Protein AF-0000000072984901 (afdb_homodimer)

Foldseek 3Di:
DVVVVVVVVVVVVVVVVVVVVVVVVVVVVVVVVVVVPPDWDKAWDADPDFKFWFQAKDWFFAAPDPPGDTQDIDGGGAIWTFDTWIATPNWIKTWIAHDDPVRGSRIGIDTPVGTDDPPPPD/DVVVVVVVVVVVVVVVVVVVVVVVVVVVVVVVVVVVPPDWDKAWDADPDFKFWFQAKDWFFAAPDPPGDTQDIDGGGAIWTFDTWIATPNWIKTWIAHDDPVRRSRIGIDTPVGTDDPPPPD

Structure (mmCIF, N/CA/C/O backbone):
data_AF-0000000072984901-model_v1
#
loop_
_entity.id
_entity.type
_entity.pdbx_description
1 polymer 'Conserved protein'
#
loop_
_atom_site.group_PDB
_atom_site.id
_atom_site.type_symbol
_atom_site.label_atom_id
_atom_site.label_alt_id
_atom_site.label_comp_id
_atom_site.label_asym_id
_atom_site.label_entity_id
_atom_site.label_seq_id
_atom_site.pdbx_PDB_ins_code
_atom_site.Cartn_x
_atom_site.Cartn_y
_atom_site.Cartn_z
_atom_site.occupancy
_atom_site.B_iso_or_equiv
_atom_site.auth_seq_id
_atom_site.auth_comp_id
_atom_site.auth_asym_id
_atom_site.auth_atom_id
_atom_site.pdbx_PDB_model_num
ATOM 1 N N . MET A 1 1 ? 3.777 57.938 24.172 1 67.62 1 MET A N 1
ATOM 2 C CA . MET A 1 1 ? 4.359 57.656 22.859 1 67.62 1 MET A CA 1
ATOM 3 C C . MET A 1 1 ? 5.164 56.375 22.891 1 67.62 1 MET A C 1
ATOM 5 O O . MET A 1 1 ? 4.969 55.5 22.047 1 67.62 1 MET A O 1
ATOM 9 N N . TYR A 1 2 ? 5.793 56.188 23.922 1 81.25 2 TYR A N 1
ATOM 10 C CA . TYR A 1 2 ? 6.668 55.031 24.062 1 81.25 2 TYR A CA 1
ATOM 11 C C . TYR A 1 2 ? 5.859 53.75 24.219 1 81.25 2 TYR A C 1
ATOM 13 O O . TYR A 1 2 ? 6.18 52.719 23.609 1 81.25 2 TYR A O 1
ATOM 21 N N . MET A 1 3 ? 4.781 53.906 24.969 1 80.12 3 MET A N 1
ATOM 22 C CA . MET A 1 3 ? 3.953 52.75 25.266 1 80.12 3 MET A CA 1
ATOM 23 C C . MET A 1 3 ? 3.25 52.25 24 1 80.12 3 MET A C 1
ATOM 25 O O . MET A 1 3 ? 3.152 51.062 23.781 1 80.12 3 MET A O 1
ATOM 29 N N . PHE A 1 4 ? 2.82 53.188 23.172 1 79.69 4 PHE A N 1
ATOM 30 C CA . PHE A 1 4 ? 2.141 52.844 21.938 1 79.69 4 PHE A CA 1
ATOM 31 C C . PHE A 1 4 ? 3.078 52.125 20.969 1 79.69 4 PHE A C 1
ATOM 33 O O . PHE A 1 4 ? 2.678 51.156 20.312 1 79.69 4 PHE A O 1
ATOM 40 N N . TYR A 1 5 ? 4.285 52.562 21.047 1 82.69 5 TYR A N 1
ATOM 41 C CA . TYR A 1 5 ? 5.289 51.938 20.172 1 82.69 5 TYR A CA 1
ATOM 42 C C . TYR A 1 5 ? 5.586 50.5 20.609 1 82.69 5 TYR A C 1
ATOM 44 O O . TYR A 1 5 ? 5.699 49.625 19.766 1 82.69 5 TYR A O 1
ATOM 52 N N . TYR A 1 6 ? 5.68 50.344 21.859 1 84.31 6 TYR A N 1
ATOM 53 C CA . TYR A 1 6 ? 5.945 49 22.406 1 84.31 6 TYR A CA 1
ATOM 54 C C . TYR A 1 6 ? 4.836 48.031 22.047 1 84.31 6 TYR A C 1
ATOM 56 O O . TYR A 1 6 ? 5.105 46.938 21.562 1 84.31 6 TYR A O 1
ATOM 64 N N . PHE A 1 7 ? 3.578 48.438 22.172 1 82.56 7 PHE A N 1
ATOM 65 C CA . PHE A 1 7 ? 2.447 47.562 21.891 1 82.56 7 PHE A CA 1
ATOM 66 C C . PHE A 1 7 ? 2.328 47.281 20.406 1 82.56 7 PHE A C 1
ATOM 68 O O . PHE A 1 7 ? 2.027 46.156 20.016 1 82.56 7 PHE A O 1
ATOM 75 N N . ASN A 1 8 ? 2.594 48.281 19.641 1 80.75 8 ASN A N 1
ATOM 76 C CA . ASN A 1 8 ? 2.535 48.062 18.203 1 80.75 8 ASN A CA 1
ATOM 77 C C . ASN A 1 8 ? 3.594 47.094 17.719 1 80.75 8 ASN A C 1
ATOM 79 O O . ASN A 1 8 ? 3.328 46.25 16.844 1 80.75 8 ASN A O 1
ATOM 83 N N . ASN A 1 9 ? 4.73 47.156 18.406 1 81.19 9 ASN A N 1
ATOM 84 C CA . ASN A 1 9 ? 5.809 46.219 18.078 1 81.19 9 ASN A CA 1
ATOM 85 C C . ASN A 1 9 ? 5.457 44.781 18.469 1 81.19 9 ASN A C 1
ATOM 87 O O . ASN A 1 9 ? 5.68 43.844 17.688 1 81.19 9 ASN A O 1
ATOM 91 N N . LYS A 1 10 ? 4.922 44.719 19.641 1 82.38 10 LYS A N 1
ATOM 92 C CA . LYS A 1 10 ? 4.531 43.406 20.141 1 82.38 10 LYS A CA 1
ATOM 93 C C . LYS A 1 10 ? 3.436 42.781 19.281 1 82.38 10 LYS A C 1
ATOM 95 O O . LYS A 1 10 ? 3.488 41.594 18.953 1 82.38 10 LYS A O 1
ATOM 100 N N . ILE A 1 11 ? 2.531 43.594 18.859 1 83.25 11 ILE A N 1
ATOM 101 C CA . ILE A 1 11 ? 1.43 43.156 18 1 83.25 11 ILE A CA 1
ATOM 102 C C . ILE A 1 11 ? 1.97 42.75 16.641 1 83.25 11 ILE A C 1
ATOM 104 O O . ILE A 1 11 ? 1.55 41.719 16.078 1 83.25 11 ILE A O 1
ATOM 108 N N . ALA A 1 12 ? 2.996 43.469 16.219 1 82.69 12 ALA A N 1
ATOM 109 C CA . ALA A 1 12 ? 3.594 43.188 14.914 1 82.69 12 ALA A CA 1
ATOM 110 C C . ALA A 1 12 ? 4.344 41.875 14.922 1 82.69 12 ALA A C 1
ATOM 112 O O . ALA A 1 12 ? 4.254 41.094 13.969 1 82.69 12 ALA A O 1
ATOM 113 N N . VAL A 1 13 ? 5.023 41.594 16.031 1 83.75 13 VAL A N 1
ATOM 114 C CA . VAL A 1 13 ? 5.77 40.344 16.172 1 83.75 13 VAL A CA 1
ATOM 115 C C . VAL A 1 13 ? 4.809 39.156 16.188 1 83.75 13 VAL A C 1
ATOM 117 O O . VAL A 1 13 ? 5.059 38.156 15.516 1 83.75 13 VAL A O 1
ATOM 120 N N . GLN A 1 14 ? 3.678 39.25 16.859 1 82 14 GLN A N 1
ATOM 121 C CA . GLN A 1 14 ? 2.668 38.188 16.938 1 82 14 GLN A CA 1
ATOM 122 C C . GLN A 1 14 ? 2.016 37.969 15.578 1 82 14 GLN A C 1
ATOM 124 O O . GLN A 1 14 ? 1.759 36.812 15.195 1 82 14 GLN A O 1
ATOM 129 N N . LYS A 1 15 ? 1.813 39.031 14.891 1 80.94 15 LYS A N 1
ATOM 130 C CA . LYS A 1 15 ? 1.229 38.938 13.562 1 80.94 15 LYS A CA 1
ATOM 131 C C . LYS A 1 15 ? 2.166 38.219 12.602 1 80.94 15 LYS A C 1
ATOM 133 O O . LYS A 1 15 ? 1.721 37.406 11.781 1 80.94 15 LYS A O 1
ATOM 138 N N . ARG A 1 16 ? 3.445 38.438 12.766 1 81.06 16 ARG A N 1
ATOM 139 C CA . ARG A 1 16 ? 4.434 37.719 11.953 1 81.06 16 ARG A CA 1
ATOM 140 C C . ARG A 1 16 ? 4.434 36.219 12.25 1 81.06 16 ARG A C 1
ATOM 142 O O . ARG A 1 16 ? 4.508 35.406 11.336 1 81.06 16 ARG A O 1
ATOM 149 N N . GLN A 1 17 ? 4.383 35.906 13.562 1 80.38 17 GLN A N 1
ATOM 150 C CA . GLN A 1 17 ? 4.34 34.5 13.984 1 80.38 17 GLN A CA 1
ATOM 151 C C . GLN A 1 17 ? 3.105 33.812 13.43 1 80.38 17 GLN A C 1
ATOM 153 O O . GLN A 1 17 ? 3.191 32.656 12.953 1 80.38 17 GLN A O 1
ATOM 158 N N . ILE A 1 18 ? 1.968 34.438 13.461 1 81 18 ILE A N 1
ATOM 159 C CA . ILE A 1 18 ? 0.715 33.906 12.922 1 81 18 ILE A CA 1
ATOM 160 C C . ILE A 1 18 ? 0.855 33.688 11.422 1 81 18 ILE A C 1
ATOM 162 O O . ILE A 1 18 ? 0.418 32.656 10.906 1 81 18 ILE A O 1
ATOM 166 N N . PHE A 1 19 ? 1.416 34.656 10.812 1 82.75 19 PHE A N 1
ATOM 167 C CA . PHE A 1 19 ? 1.603 34.594 9.367 1 82.75 19 PHE A CA 1
ATOM 168 C C . PHE A 1 19 ? 2.463 33.375 8.984 1 82.75 19 PHE A C 1
ATOM 170 O O . PHE A 1 19 ? 2.121 32.625 8.07 1 82.75 19 PHE A O 1
ATOM 177 N N . VAL A 1 20 ? 3.592 33.188 9.75 1 86.25 20 VAL A N 1
ATOM 178 C CA . VAL A 1 20 ? 4.508 32.094 9.5 1 86.25 20 VAL A CA 1
ATOM 179 C C . VAL A 1 20 ? 3.795 30.766 9.75 1 86.25 20 VAL A C 1
ATOM 181 O O . VAL A 1 20 ? 3.889 29.844 8.938 1 86.25 20 VAL A O 1
ATOM 184 N N . LEU A 1 21 ? 3.033 30.672 10.734 1 82.25 21 LEU A N 1
ATOM 185 C CA . LEU A 1 21 ? 2.301 29.469 11.094 1 82.25 21 LEU A CA 1
ATOM 186 C C . LEU A 1 21 ? 1.204 29.172 10.078 1 82.25 21 LEU A C 1
ATOM 188 O O . LEU A 1 21 ? 0.994 28.016 9.703 1 82.25 21 LEU A O 1
ATOM 192 N N . LYS A 1 22 ? 0.536 30.156 9.672 1 81 22 LYS A N 1
ATOM 193 C CA . LYS A 1 22 ? -0.507 30.031 8.656 1 81 22 LYS A CA 1
ATOM 194 C C . LYS A 1 22 ? 0.074 29.547 7.328 1 81 22 LYS A C 1
ATOM 196 O O . LYS A 1 22 ? -0.497 28.672 6.672 1 81 22 LYS A O 1
ATOM 201 N N . LYS A 1 23 ? 1.136 30.156 7.016 1 81.56 23 LYS A N 1
ATOM 202 C CA . LYS A 1 23 ? 1.828 29.75 5.797 1 81.56 23 LYS A CA 1
ATOM 203 C C . LYS A 1 23 ? 2.244 28.281 5.871 1 81.56 23 LYS A C 1
ATOM 205 O O . LYS A 1 23 ? 1.996 27.5 4.938 1 81.56 23 LYS A O 1
ATOM 210 N N . GLN A 1 24 ? 2.861 27.875 6.883 1 75.62 24 GLN A N 1
ATOM 211 C CA . GLN A 1 24 ? 3.281 26.484 7.098 1 75.62 24 GLN A CA 1
ATOM 212 C C . GLN A 1 24 ? 2.09 25.547 7.039 1 75.62 24 GLN A C 1
ATOM 214 O O . GLN A 1 24 ? 2.168 24.484 6.418 1 75.62 24 GLN A O 1
ATOM 219 N N . TYR A 1 25 ? 1.052 25.938 7.594 1 73.75 25 TYR A N 1
ATOM 220 C CA . TYR A 1 25 ? -0.183 25.172 7.594 1 73.75 25 TYR A CA 1
ATOM 221 C C . TYR A 1 25 ? -0.742 25.031 6.184 1 73.75 25 TYR A C 1
ATOM 223 O O . TYR A 1 25 ? -1.117 23.938 5.758 1 73.75 25 TYR A O 1
ATOM 231 N N . ASN A 1 26 ? -0.806 26.141 5.582 1 72.56 26 ASN A N 1
ATOM 232 C CA . ASN A 1 26 ? -1.317 26.141 4.215 1 72.56 26 ASN A CA 1
ATOM 233 C C . ASN A 1 26 ? -0.43 25.312 3.287 1 72.56 26 ASN A C 1
ATOM 235 O O . ASN A 1 26 ? -0.929 24.625 2.396 1 72.56 26 ASN A O 1
ATOM 239 N N . ASP A 1 27 ? 0.846 25.375 3.539 1 75.06 27 ASP A N 1
ATOM 240 C CA . ASP A 1 27 ? 1.791 24.562 2.775 1 75.06 27 ASP A CA 1
ATOM 241 C C . ASP A 1 27 ? 1.538 23.078 2.99 1 75.06 27 ASP A C 1
ATOM 243 O O . ASP A 1 27 ? 1.496 22.297 2.031 1 75.06 27 ASP A O 1
ATOM 247 N N . PHE A 1 28 ? 1.337 22.703 4.121 1 68.31 28 PHE A N 1
ATOM 248 C CA . PHE A 1 28 ? 1.064 21.297 4.461 1 68.31 28 PHE A CA 1
ATOM 249 C C . PHE A 1 28 ? -0.283 20.859 3.902 1 68.31 28 PHE A C 1
ATOM 251 O O . PHE A 1 28 ? -0.412 19.75 3.381 1 68.31 28 PHE A O 1
ATOM 258 N N . LYS A 1 29 ? -1.167 21.672 4.055 1 67.88 29 LYS A N 1
ATOM 259 C CA . LYS A 1 29 ? -2.508 21.422 3.541 1 67.88 29 LYS A CA 1
ATOM 260 C C . LYS A 1 29 ? -2.49 21.266 2.021 1 67.88 29 LYS A C 1
ATOM 262 O O . LYS A 1 29 ? -3.102 20.344 1.481 1 67.88 29 LYS A O 1
ATOM 267 N N . ASN A 1 30 ? -1.817 22.078 1.426 1 68.56 30 ASN A N 1
ATOM 268 C CA . ASN A 1 30 ? -1.704 22.031 -0.028 1 68.56 30 ASN A CA 1
ATOM 269 C C . ASN A 1 30 ? -0.932 20.797 -0.485 1 68.56 30 ASN A C 1
ATOM 271 O O . ASN A 1 30 ? -1.278 20.188 -1.496 1 68.56 30 ASN A O 1
ATOM 275 N N . GLU A 1 31 ? 0.071 20.5 0.19 1 63.53 31 GLU A N 1
ATOM 276 C CA . GLU A 1 31 ? 0.832 19.281 -0.087 1 63.53 31 GLU A CA 1
ATOM 277 C C . GLU A 1 31 ? -0.048 18.047 0.035 1 63.53 31 GLU A C 1
ATOM 279 O O . GLU A 1 31 ? 0.025 17.141 -0.801 1 63.53 31 GLU A O 1
ATOM 284 N N . LYS A 1 32 ? -0.763 18 1.006 1 60.47 32 LYS A N 1
ATOM 285 C CA . LYS A 1 32 ? -1.7 16.891 1.197 1 60.47 32 LYS A CA 1
ATOM 286 C C . LYS A 1 32 ? -2.736 16.844 0.077 1 60.47 32 LYS A C 1
ATOM 288 O O . LYS A 1 32 ? -3.076 15.773 -0.42 1 60.47 32 LYS A O 1
ATOM 293 N N . MET A 1 33 ? -3.145 18 -0.248 1 59.88 33 MET A N 1
ATOM 294 C CA . MET A 1 33 ? -4.129 18.125 -1.318 1 59.88 33 MET A CA 1
ATOM 295 C C . MET A 1 33 ? -3.521 17.734 -2.664 1 59.88 33 MET A C 1
ATOM 297 O O . MET A 1 33 ? -4.18 17.094 -3.488 1 59.88 33 MET A O 1
ATOM 301 N N . SER A 1 34 ? -2.359 18.172 -2.859 1 58.59 34 SER A N 1
ATOM 302 C CA . SER A 1 34 ? -1.661 17.828 -4.094 1 58.59 34 SER A CA 1
ATOM 303 C C . SER A 1 34 ? -1.351 16.328 -4.16 1 58.59 34 SER A C 1
ATOM 305 O O . SER A 1 34 ? -1.496 15.711 -5.211 1 58.59 34 SER A O 1
ATOM 307 N N . PHE A 1 35 ? -0.923 15.914 -3.15 1 55.34 35 PHE A N 1
ATOM 308 C CA . PHE A 1 35 ? -0.708 14.477 -3.088 1 55.34 35 PHE A CA 1
ATOM 309 C C . PHE A 1 35 ? -2.014 13.719 -3.314 1 55.34 35 PHE A C 1
ATOM 311 O O . PHE A 1 35 ? -2.033 12.695 -3.994 1 55.34 35 PHE A O 1
ATOM 318 N N . ALA A 1 36 ? -3.027 14.359 -2.703 1 53.94 36 ALA A N 1
ATOM 319 C CA . ALA A 1 36 ? -4.352 13.75 -2.807 1 53.94 36 ALA A CA 1
ATOM 320 C C . ALA A 1 36 ? -4.84 13.742 -4.25 1 53.94 36 ALA A C 1
ATOM 322 O O . ALA A 1 36 ? -5.617 12.867 -4.645 1 53.94 36 ALA A O 1
ATOM 323 N N . LYS A 1 37 ? -4.293 14.781 -4.992 1 58.19 37 LYS A N 1
ATOM 324 C CA . LYS A 1 37 ? -4.891 14.891 -6.32 1 58.19 37 LYS A CA 1
ATOM 325 C C . LYS A 1 37 ? -4.117 14.055 -7.336 1 58.19 37 LYS A C 1
ATOM 327 O O . LYS A 1 37 ? -4.652 13.695 -8.391 1 58.19 37 LYS A O 1
ATOM 332 N N . GLU A 1 38 ? -2.934 13.773 -7.086 1 64.25 38 GLU A N 1
ATOM 333 C CA . GLU A 1 38 ? -2.262 13.016 -8.141 1 64.25 38 GLU A CA 1
ATOM 334 C C . GLU A 1 38 ? -2.764 11.57 -8.188 1 64.25 38 GLU A C 1
ATOM 336 O O . GLU A 1 38 ? -2.74 10.867 -7.18 1 64.25 38 GLU A O 1
ATOM 341 N N . LYS A 1 39 ? -3.525 11.328 -9.227 1 79.62 39 LYS A N 1
ATOM 342 C CA . LYS A 1 39 ? -4.016 9.992 -9.523 1 79.62 39 LYS A CA 1
ATOM 343 C C . LYS A 1 39 ? -2.867 8.984 -9.578 1 79.62 39 LYS A C 1
ATOM 345 O O . LYS A 1 39 ? -1.897 9.18 -10.312 1 79.62 39 LYS A O 1
ATOM 350 N N . ILE A 1 40 ? -2.754 8.133 -8.672 1 91.44 40 ILE A N 1
ATOM 351 C CA . ILE A 1 40 ? -1.749 7.078 -8.664 1 91.44 40 ILE A CA 1
ATOM 352 C C . ILE A 1 40 ? -2.068 6.055 -9.75 1 91.44 40 ILE A C 1
ATOM 354 O O . ILE A 1 40 ? -3.191 5.551 -9.828 1 91.44 40 ILE A O 1
ATOM 358 N N . GLU A 1 41 ? -1.143 5.969 -10.68 1 94.88 41 GLU A N 1
ATOM 359 C CA . GLU A 1 41 ? -1.273 4.949 -11.711 1 94.88 41 GLU A CA 1
ATOM 360 C C . GLU A 1 41 ? -0.229 3.85 -11.539 1 94.88 41 GLU A C 1
ATOM 362 O O . GLU A 1 41 ? 0.973 4.113 -11.609 1 94.88 41 GLU A O 1
ATOM 367 N N . ILE A 1 42 ? -0.684 2.701 -11.312 1 97.69 42 ILE A N 1
ATOM 368 C CA . ILE A 1 42 ? 0.175 1.527 -11.195 1 97.69 42 ILE A CA 1
ATOM 369 C C . ILE A 1 42 ? -0.017 0.629 -12.422 1 97.69 42 ILE A C 1
ATOM 371 O O . ILE A 1 42 ? -1.094 0.063 -12.617 1 97.69 42 ILE A O 1
ATOM 375 N N . LYS A 1 43 ? 0.985 0.514 -13.203 1 98 43 LYS A N 1
ATOM 376 C CA . LYS A 1 43 ? 0.953 -0.38 -14.359 1 98 43 LYS A CA 1
ATOM 377 C C . LYS A 1 43 ? 1.625 -1.713 -14.039 1 98 43 LYS A C 1
ATOM 379 O O . LYS A 1 43 ? 2.846 -1.778 -13.891 1 98 43 LYS A O 1
ATOM 384 N N . TYR A 1 44 ? 0.877 -2.717 -13.977 1 98.25 44 TYR A N 1
ATOM 385 C CA . TYR A 1 44 ? 1.419 -4.02 -13.602 1 98.25 44 TYR A CA 1
ATOM 386 C C . TYR A 1 44 ? 2.064 -4.703 -14.805 1 98.25 44 TYR A C 1
ATOM 388 O O . TYR A 1 44 ? 1.563 -4.609 -15.922 1 98.25 44 TYR A O 1
ATOM 396 N N . ILE A 1 45 ? 3.143 -5.387 -14.461 1 96.56 45 ILE A N 1
ATOM 397 C CA . ILE A 1 45 ? 3.934 -6.102 -15.453 1 96.56 45 ILE A CA 1
ATOM 398 C C . ILE A 1 45 ? 4.227 -7.516 -14.961 1 96.56 45 ILE A C 1
ATOM 400 O O . ILE A 1 45 ? 4.559 -7.715 -13.789 1 96.56 45 ILE A O 1
ATOM 404 N N . THR A 1 46 ? 4.051 -8.453 -15.773 1 95.56 46 THR A N 1
ATOM 405 C CA . THR A 1 46 ? 4.391 -9.812 -15.375 1 95.56 46 THR A CA 1
ATOM 406 C C . THR A 1 46 ? 5.898 -9.961 -15.18 1 95.56 46 THR A C 1
ATOM 408 O O . THR A 1 46 ? 6.676 -9.656 -16.078 1 95.56 46 THR A O 1
ATOM 411 N N . PRO A 1 47 ? 6.23 -10.438 -14.055 1 94.81 47 PRO A N 1
ATOM 412 C CA . PRO A 1 47 ? 7.676 -10.547 -13.836 1 94.81 47 PRO A CA 1
ATOM 413 C C . PRO A 1 47 ? 8.32 -11.617 -14.711 1 94.81 47 PRO A C 1
ATOM 415 O O . PRO A 1 47 ? 7.707 -12.656 -14.992 1 94.81 47 PR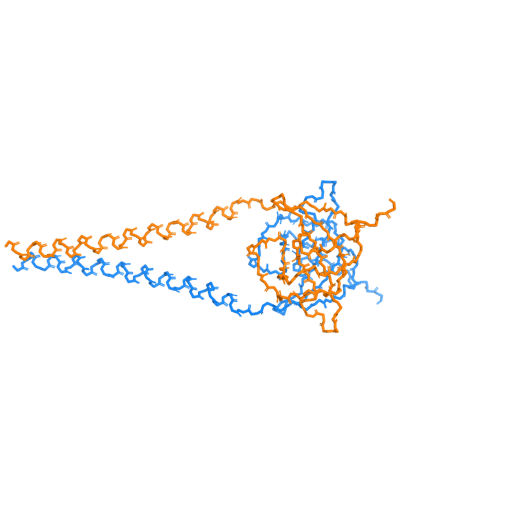O A O 1
ATOM 418 N N . SER A 1 48 ? 9.625 -11.391 -15.031 1 91.44 48 SER A N 1
ATOM 419 C CA . SER A 1 48 ? 10.375 -12.32 -15.867 1 91.44 48 SER A CA 1
ATOM 420 C C . SER A 1 48 ? 11.18 -13.305 -15.023 1 91.44 48 SER A C 1
ATOM 422 O O . SER A 1 48 ? 11.758 -14.258 -15.547 1 91.44 48 SER A O 1
ATOM 424 N N . ILE A 1 49 ? 11.32 -13 -13.789 1 91.12 49 ILE A N 1
ATOM 425 C CA . ILE A 1 49 ? 12.047 -13.844 -12.852 1 91.12 49 ILE A CA 1
ATOM 426 C C . ILE A 1 49 ? 11.133 -14.25 -11.703 1 91.12 49 ILE A C 1
ATOM 428 O O . ILE A 1 49 ? 10.227 -13.5 -11.336 1 91.12 49 ILE A O 1
ATOM 432 N N . SER A 1 50 ? 11.422 -15.406 -11.18 1 94.56 50 SER A N 1
ATOM 433 C CA . SER A 1 50 ? 10.516 -15.898 -10.148 1 94.56 50 SER A CA 1
ATOM 434 C C . SER A 1 50 ? 11.172 -15.836 -8.773 1 94.56 50 SER A C 1
ATOM 436 O O . SER A 1 50 ? 10.484 -15.953 -7.75 1 94.56 50 SER A O 1
ATOM 438 N N . SER A 1 51 ? 12.438 -15.711 -8.711 1 95.25 51 SER A N 1
ATOM 439 C CA . SER A 1 51 ? 13.148 -15.609 -7.449 1 95.25 51 SER A CA 1
ATOM 440 C C . SER A 1 51 ? 14.484 -14.898 -7.621 1 95.25 51 SER A C 1
ATOM 442 O O . SER A 1 51 ? 14.961 -14.727 -8.75 1 95.25 51 SER A O 1
ATOM 444 N N . THR A 1 52 ? 14.953 -14.414 -6.566 1 95.12 52 THR A N 1
ATOM 445 C CA . THR A 1 52 ? 16.234 -13.727 -6.598 1 95.12 52 THR A CA 1
ATOM 446 C C . THR A 1 52 ? 16.75 -13.477 -5.184 1 95.12 52 THR A C 1
ATOM 448 O O . THR A 1 52 ? 16.219 -14.023 -4.215 1 95.12 52 THR A O 1
ATOM 451 N N . THR A 1 53 ? 17.859 -12.82 -5.105 1 96 53 THR A N 1
ATOM 452 C CA . THR A 1 53 ? 18.422 -12.414 -3.816 1 96 53 THR A CA 1
ATOM 453 C C . THR A 1 53 ? 18.531 -10.898 -3.732 1 96 53 THR A C 1
ATOM 455 O O . THR A 1 53 ? 18.703 -10.227 -4.754 1 96 53 THR A O 1
ATOM 458 N N . ILE A 1 54 ? 18.453 -10.445 -2.521 1 97.12 54 ILE A N 1
ATOM 459 C CA . ILE A 1 54 ? 18.609 -9.016 -2.283 1 97.12 54 ILE A CA 1
ATOM 460 C C . ILE A 1 54 ? 20.062 -8.609 -2.484 1 97.12 54 ILE A C 1
ATOM 462 O O . ILE A 1 54 ? 20.969 -9.211 -1.895 1 97.12 54 ILE A O 1
ATOM 466 N N . TYR A 1 55 ? 20.219 -7.625 -3.305 1 96.44 55 TYR A N 1
ATOM 467 C CA . TYR A 1 55 ? 21.562 -7.203 -3.719 1 96.44 55 TYR A CA 1
ATOM 468 C C . TYR A 1 55 ? 22.25 -6.41 -2.615 1 96.44 55 TYR A C 1
ATOM 470 O O . TYR A 1 55 ? 23.453 -6.555 -2.398 1 96.44 55 TYR A O 1
ATOM 478 N N . THR A 1 56 ? 21.562 -5.508 -1.949 1 96.69 56 THR A N 1
ATOM 479 C CA . THR A 1 56 ? 22.016 -4.684 -0.827 1 96.69 56 THR A CA 1
ATOM 480 C C . THR A 1 56 ? 20.875 -4.473 0.166 1 96.69 56 THR A C 1
ATOM 482 O O . THR A 1 56 ? 19.703 -4.684 -0.167 1 96.69 56 THR A O 1
ATOM 485 N N . ASN A 1 57 ? 21.25 -4.113 1.344 1 97.5 57 ASN A N 1
ATOM 486 C CA . ASN A 1 57 ? 20.203 -3.826 2.311 1 97.5 57 ASN A CA 1
ATOM 487 C C . ASN A 1 57 ? 19.172 -2.855 1.742 1 97.5 57 ASN A C 1
ATOM 489 O O . ASN A 1 57 ? 19.531 -1.878 1.084 1 97.5 57 ASN A O 1
ATOM 493 N N . CYS A 1 58 ? 17.953 -3.186 2.039 1 97.06 58 CYS A N 1
ATOM 494 C CA . CYS A 1 58 ? 16.906 -2.318 1.504 1 97.06 58 CYS A CA 1
ATOM 495 C C . CYS A 1 58 ? 15.656 -2.363 2.375 1 97.06 58 CYS A C 1
ATOM 497 O O . CYS A 1 58 ? 15.562 -3.191 3.281 1 97.06 58 CYS A O 1
ATOM 499 N N . ASN A 1 59 ? 14.797 -1.419 2.102 1 96.44 59 ASN A N 1
ATOM 500 C CA . ASN A 1 59 ? 13.516 -1.331 2.803 1 96.44 59 ASN A CA 1
ATOM 501 C C . ASN A 1 59 ? 12.414 -2.049 2.037 1 96.44 59 ASN A C 1
ATOM 503 O O . ASN A 1 59 ? 12.359 -1.988 0.808 1 96.44 59 ASN A O 1
ATOM 507 N N . LEU A 1 60 ? 11.594 -2.721 2.812 1 97.38 60 LEU A N 1
ATOM 508 C CA . LEU A 1 60 ? 10.375 -3.33 2.285 1 97.38 60 LEU A CA 1
ATOM 509 C C . LEU A 1 60 ? 9.172 -2.426 2.516 1 97.38 60 LEU A C 1
ATOM 511 O O . LEU A 1 60 ? 8.852 -2.082 3.656 1 97.38 60 LEU A O 1
ATOM 515 N N . PHE A 1 61 ? 8.531 -2.096 1.462 1 96.81 61 PHE A N 1
ATOM 516 C CA . PHE A 1 61 ? 7.402 -1.172 1.55 1 96.81 61 PHE A CA 1
ATOM 517 C C . PHE A 1 61 ? 6.082 -1.914 1.398 1 96.81 61 PHE A C 1
ATOM 519 O O . PHE A 1 61 ? 6.016 -2.949 0.732 1 96.81 61 PHE A O 1
ATOM 526 N N . ILE A 1 62 ? 5.027 -1.388 1.956 1 97.5 62 ILE A N 1
ATOM 527 C CA . ILE A 1 62 ? 3.713 -2.014 1.915 1 97.5 62 ILE A CA 1
ATOM 528 C C . ILE A 1 62 ? 3.131 -1.9 0.508 1 97.5 62 ILE A C 1
ATOM 530 O O . ILE A 1 62 ? 2.318 -2.732 0.095 1 97.5 62 ILE A O 1
ATOM 534 N N . SER A 1 63 ? 3.498 -0.844 -0.205 1 97.5 63 SER A N 1
ATOM 535 C CA . SER A 1 63 ? 3.074 -0.567 -1.573 1 97.5 63 SER A CA 1
ATOM 536 C C . SER A 1 63 ? 4.227 -0.017 -2.408 1 97.5 63 SER A C 1
ATOM 538 O O . SER A 1 63 ? 5.262 0.37 -1.865 1 97.5 63 SER A O 1
ATOM 540 N N . PRO A 1 64 ? 3.988 -0.039 -3.715 1 97.62 64 PRO A N 1
ATOM 541 C CA . PRO A 1 64 ? 5.09 0.404 -4.57 1 97.62 64 PRO A CA 1
ATOM 542 C C . PRO A 1 64 ? 5.184 1.925 -4.676 1 97.62 64 PRO A C 1
ATOM 544 O O . PRO A 1 64 ? 5.16 2.475 -5.777 1 97.62 64 PRO A O 1
ATOM 547 N N . LEU A 1 65 ? 5.27 2.529 -3.553 1 93.69 65 LEU A N 1
ATOM 548 C CA . LEU A 1 65 ? 5.465 3.969 -3.414 1 93.69 65 LEU A CA 1
ATOM 549 C C . LEU A 1 65 ? 6.543 4.273 -2.379 1 93.69 65 LEU A C 1
ATOM 551 O O . LEU A 1 65 ? 6.566 3.67 -1.305 1 93.69 65 LEU A O 1
ATOM 555 N N . LYS A 1 66 ? 7.332 5.246 -2.66 1 88.38 66 LYS A N 1
ATOM 556 C CA . LYS A 1 66 ? 8.406 5.609 -1.738 1 88.38 66 LYS A CA 1
ATOM 557 C C . LYS A 1 66 ? 7.844 6.195 -0.446 1 88.38 66 LYS A C 1
ATOM 559 O O . LYS A 1 66 ? 8.461 6.078 0.615 1 88.38 66 LYS A O 1
ATOM 564 N N . SER A 1 67 ? 6.672 6.832 -0.577 1 86.81 67 SER A N 1
ATOM 565 C CA . SER A 1 67 ? 6.055 7.48 0.574 1 86.81 67 SER A CA 1
ATOM 566 C C . SER A 1 67 ? 5.238 6.488 1.398 1 86.81 67 SER A C 1
ATOM 568 O O . SER A 1 67 ? 4.66 6.855 2.424 1 86.81 67 SER A O 1
ATOM 570 N N . SER A 1 68 ? 5.18 5.246 0.961 1 91.38 68 SER A N 1
ATOM 571 C CA . SER A 1 68 ? 4.355 4.27 1.667 1 91.38 68 SER A CA 1
ATOM 572 C C . SER A 1 68 ? 5.027 3.811 2.957 1 91.38 68 SER A C 1
ATOM 574 O O . SER A 1 68 ? 6.242 3.932 3.109 1 91.38 68 SER A O 1
ATOM 576 N N . PRO A 1 69 ? 4.297 3.324 3.875 1 91.19 69 PRO A N 1
ATOM 577 C CA . PRO A 1 69 ? 4.859 2.834 5.137 1 91.19 69 PRO A CA 1
ATOM 578 C C . PRO A 1 69 ? 5.883 1.721 4.93 1 91.19 69 PRO A C 1
ATOM 580 O O . PRO A 1 69 ? 5.711 0.872 4.051 1 91.19 69 PRO A O 1
ATOM 583 N N . LEU A 1 70 ? 6.879 1.756 5.77 1 93.75 70 LEU A N 1
ATOM 584 C CA . LEU A 1 70 ? 7.906 0.721 5.824 1 93.75 70 LEU A CA 1
ATOM 585 C C . LEU A 1 70 ? 7.438 -0.469 6.652 1 93.75 70 LEU A C 1
ATOM 587 O O . LEU A 1 70 ? 6.883 -0.293 7.742 1 93.75 70 LEU A O 1
ATOM 591 N N . LEU A 1 71 ? 7.582 -1.643 6.078 1 95.5 71 LEU A N 1
ATOM 592 C CA . LEU A 1 71 ? 7.219 -2.848 6.816 1 95.5 71 LEU A CA 1
ATOM 593 C C . LEU A 1 71 ? 8.414 -3.377 7.605 1 95.5 71 LEU A C 1
ATOM 595 O O . LEU A 1 71 ? 8.281 -3.717 8.781 1 95.5 71 LEU A O 1
ATOM 599 N N . CYS A 1 72 ? 9.539 -3.568 6.988 1 95.06 72 CYS A N 1
ATOM 600 C CA . CYS A 1 72 ? 10.789 -3.998 7.605 1 95.06 72 CYS A CA 1
ATOM 601 C C . CYS A 1 72 ? 11.969 -3.721 6.684 1 95.06 72 CYS A C 1
ATOM 603 O O . CYS A 1 72 ? 11.82 -3.051 5.66 1 95.06 72 CYS A O 1
ATOM 605 N N . THR A 1 73 ? 13.102 -4.074 7.16 1 96.56 73 THR A N 1
ATOM 606 C CA . THR A 1 73 ? 14.32 -3.977 6.355 1 96.56 73 THR A CA 1
ATOM 607 C C . THR A 1 73 ? 14.844 -5.363 6 1 96.56 73 THR A C 1
ATOM 609 O O . THR A 1 73 ? 14.805 -6.277 6.824 1 96.56 73 THR A O 1
ATOM 612 N N . LEU A 1 74 ? 15.328 -5.438 4.766 1 97 74 LEU A N 1
ATOM 613 C CA . LEU A 1 74 ? 15.898 -6.695 4.289 1 97 74 LEU A CA 1
ATOM 614 C C . LEU A 1 74 ? 17.422 -6.59 4.168 1 97 74 LEU A C 1
ATOM 616 O O . LEU A 1 74 ? 17.938 -5.566 3.717 1 97 74 LEU A O 1
ATOM 620 N N . GLU A 1 75 ? 18.047 -7.633 4.547 1 97.19 75 GLU A N 1
ATOM 621 C CA . GLU A 1 75 ? 19.5 -7.664 4.473 1 97.19 75 GLU A CA 1
ATOM 622 C C . GLU A 1 75 ? 19.969 -8.18 3.117 1 97.19 75 GLU A C 1
ATOM 624 O O . GLU A 1 75 ? 19.281 -8.977 2.477 1 97.19 75 GLU A O 1
ATOM 629 N N . LYS A 1 76 ? 21.109 -7.734 2.816 1 96.88 76 LYS A N 1
ATOM 630 C CA . LYS A 1 76 ? 21.781 -8.281 1.639 1 96.88 76 LYS A CA 1
ATOM 631 C C . LYS A 1 76 ? 21.828 -9.805 1.697 1 96.88 76 LYS A C 1
ATOM 633 O O . LYS A 1 76 ? 22.125 -10.383 2.75 1 96.88 76 LYS A O 1
ATOM 638 N N . GLY A 1 77 ? 21.516 -10.391 0.515 1 96.5 77 GLY A N 1
ATOM 639 C CA . GLY A 1 77 ? 21.656 -11.836 0.425 1 96.5 77 GLY A CA 1
ATOM 640 C C . GLY A 1 77 ? 20.359 -12.57 0.756 1 96.5 77 GLY A C 1
ATOM 641 O O . GLY A 1 77 ? 20.281 -13.789 0.6 1 96.5 77 GLY A O 1
ATOM 642 N N . THR A 1 78 ? 19.406 -11.898 1.272 1 95.88 78 THR A N 1
ATOM 643 C CA . THR A 1 78 ? 18.125 -12.523 1.589 1 95.88 78 THR A CA 1
ATOM 644 C C . THR A 1 78 ? 17.469 -13.094 0.332 1 95.88 78 THR A C 1
ATOM 646 O O . THR A 1 78 ? 17.375 -12.406 -0.687 1 95.88 78 THR A O 1
ATOM 649 N N . TYR A 1 79 ? 17.094 -14.352 0.391 1 96.44 79 TYR A N 1
ATOM 650 C CA . TYR A 1 79 ? 16.391 -15 -0.708 1 96.44 79 TYR A CA 1
ATOM 651 C C . TYR A 1 79 ? 14.914 -14.602 -0.714 1 96.44 79 TYR A C 1
ATOM 653 O O . TYR A 1 79 ? 14.258 -14.609 0.331 1 96.44 79 TYR A O 1
ATOM 661 N N . VAL A 1 80 ? 14.484 -14.234 -1.906 1 97.19 80 VAL A N 1
ATOM 662 C CA . VAL A 1 80 ? 13.094 -13.805 -2.004 1 97.19 80 VAL A CA 1
ATOM 663 C C . VAL A 1 80 ? 12.453 -14.391 -3.262 1 97.19 80 VAL A C 1
ATOM 665 O O . VAL A 1 80 ? 13.141 -14.648 -4.25 1 97.19 80 VAL A O 1
ATOM 668 N N . THR A 1 81 ? 11.195 -14.641 -3.166 1 97.31 81 THR A N 1
ATOM 669 C CA . THR A 1 81 ? 10.383 -15 -4.324 1 97.31 81 THR A CA 1
ATOM 670 C C . THR A 1 81 ? 9.695 -13.773 -4.906 1 97.31 81 THR A C 1
ATOM 672 O O . THR A 1 81 ? 9.203 -12.922 -4.164 1 97.31 81 THR A O 1
ATOM 675 N N . ILE A 1 82 ? 9.641 -13.695 -6.223 1 96.94 82 ILE A N 1
ATOM 676 C CA . ILE A 1 82 ? 8.984 -12.586 -6.898 1 96.94 82 ILE A CA 1
ATOM 677 C C . ILE A 1 82 ? 7.551 -12.969 -7.25 1 96.94 82 ILE A C 1
ATOM 679 O O . ILE A 1 82 ? 7.32 -13.969 -7.941 1 96.94 82 ILE A O 1
ATOM 683 N N . ILE A 1 83 ? 6.668 -12.164 -6.77 1 96.62 83 ILE A N 1
ATOM 684 C CA . ILE A 1 83 ? 5.242 -12.43 -6.926 1 96.62 83 ILE A CA 1
ATOM 685 C C . ILE A 1 83 ? 4.695 -11.617 -8.102 1 96.62 83 ILE A C 1
ATOM 687 O O . ILE A 1 83 ? 3.861 -12.109 -8.867 1 96.62 83 ILE A O 1
ATOM 691 N N . ASP A 1 84 ? 5.094 -10.406 -8.18 1 97.62 84 ASP A N 1
ATOM 692 C CA . ASP A 1 84 ? 4.566 -9.469 -9.164 1 97.62 84 ASP A CA 1
ATOM 693 C C . ASP A 1 84 ? 5.566 -8.344 -9.438 1 97.62 84 ASP A C 1
ATOM 695 O O . ASP A 1 84 ? 6.617 -8.273 -8.805 1 97.62 84 ASP A O 1
ATOM 699 N N . SER A 1 85 ? 5.27 -7.551 -10.391 1 97.94 85 SER A N 1
ATOM 700 C CA . SER A 1 85 ? 6.051 -6.355 -10.688 1 97.94 85 SER A CA 1
ATOM 701 C C . SER A 1 85 ? 5.172 -5.25 -11.266 1 97.94 85 SER A C 1
ATOM 703 O O . SER A 1 85 ? 4.094 -5.52 -11.797 1 97.94 85 SER A O 1
ATOM 705 N N . ALA A 1 86 ? 5.613 -4.055 -11.109 1 98.31 86 ALA A N 1
ATOM 706 C CA . ALA A 1 86 ? 4.812 -2.914 -11.539 1 98.31 86 ALA A CA 1
ATOM 707 C C . ALA A 1 86 ? 5.695 -1.708 -11.852 1 98.31 86 ALA A C 1
ATOM 709 O O . ALA A 1 86 ? 6.789 -1.576 -11.297 1 98.31 86 ALA A O 1
ATOM 710 N N . GLU A 1 87 ? 5.188 -0.904 -12.711 1 98 87 GLU A N 1
ATOM 711 C CA . GLU A 1 87 ? 5.793 0.396 -12.984 1 98 87 GLU A CA 1
ATOM 712 C C . GLU A 1 87 ? 4.973 1.526 -12.367 1 98 87 GLU A C 1
ATOM 714 O O . GLU A 1 87 ? 3.773 1.646 -12.633 1 98 87 GLU A O 1
ATOM 719 N N . VAL A 1 88 ? 5.555 2.33 -11.484 1 96.25 88 VAL A N 1
ATOM 720 C CA . VAL A 1 88 ? 4.941 3.492 -10.852 1 96.25 88 VAL A CA 1
ATOM 721 C C . VAL A 1 88 ? 5.883 4.691 -10.945 1 96.25 88 VAL A C 1
ATOM 723 O O . VAL A 1 88 ? 7.031 4.629 -10.5 1 96.25 88 VAL A O 1
ATOM 726 N N . ASN A 1 89 ? 5.398 5.785 -11.477 1 92.81 89 ASN A N 1
ATOM 727 C CA . ASN A 1 89 ? 6.207 6.988 -11.641 1 92.81 89 ASN A CA 1
ATOM 728 C C . ASN A 1 89 ? 7.535 6.684 -12.328 1 92.81 89 ASN A C 1
ATOM 730 O O . ASN A 1 89 ? 8.594 7.117 -11.867 1 92.81 89 ASN A O 1
ATOM 734 N N . ASN A 1 90 ? 7.477 5.832 -13.305 1 94.38 90 ASN A N 1
ATOM 735 C CA . ASN A 1 90 ? 8.602 5.477 -14.164 1 94.38 90 ASN A CA 1
ATOM 736 C C . ASN A 1 90 ? 9.656 4.668 -13.398 1 94.38 90 ASN A C 1
ATOM 738 O O . ASN A 1 90 ? 10.828 4.672 -13.766 1 94.38 90 ASN A O 1
ATOM 742 N N . GLU A 1 91 ? 9.273 4.109 -12.367 1 95.81 91 GLU A N 1
ATOM 743 C CA . GLU A 1 91 ? 10.133 3.217 -11.602 1 95.81 91 GLU A CA 1
ATOM 744 C C . GLU A 1 91 ? 9.555 1.807 -11.539 1 95.81 91 GLU A C 1
ATOM 746 O O . GLU A 1 91 ? 8.344 1.635 -11.414 1 95.81 91 GLU A O 1
ATOM 751 N N . ILE A 1 92 ? 10.453 0.863 -11.578 1 96.88 92 ILE A N 1
ATOM 752 C CA . ILE A 1 92 ? 10.023 -0.528 -11.531 1 96.88 92 ILE A CA 1
ATOM 753 C C . ILE A 1 92 ? 10.109 -1.049 -10.094 1 96.88 92 ILE A C 1
ATOM 755 O O . ILE A 1 92 ? 11.109 -0.823 -9.414 1 96.88 92 ILE A O 1
ATOM 759 N N . TRP A 1 93 ? 9.094 -1.657 -9.711 1 97.94 93 TRP A N 1
ATOM 760 C CA . TRP A 1 93 ? 8.992 -2.271 -8.391 1 97.94 93 TRP A CA 1
ATOM 761 C C . TRP A 1 93 ? 8.695 -3.764 -8.508 1 97.94 93 TRP A C 1
ATOM 763 O O . TRP A 1 93 ? 8.047 -4.203 -9.453 1 97.94 93 TRP A O 1
ATOM 773 N N . TYR A 1 94 ? 9.125 -4.473 -7.531 1 97.5 94 TYR A N 1
ATOM 774 C CA . TYR A 1 94 ? 8.797 -5.891 -7.426 1 97.5 94 TYR A CA 1
ATOM 775 C C . TYR A 1 94 ? 8.086 -6.191 -6.109 1 97.5 94 TYR A C 1
ATOM 777 O O . TYR A 1 94 ? 8.492 -5.695 -5.055 1 97.5 94 TYR A O 1
ATOM 785 N N . GLU A 1 95 ? 6.988 -6.887 -6.219 1 98.38 95 GLU A N 1
ATOM 786 C CA . GLU A 1 95 ? 6.395 -7.5 -5.031 1 98.38 95 GLU A CA 1
ATOM 787 C C . GLU A 1 95 ? 7.086 -8.812 -4.684 1 98.38 95 GLU A C 1
ATOM 789 O O . GLU A 1 95 ? 7.141 -9.727 -5.508 1 98.38 95 GLU A O 1
ATOM 794 N N . ILE A 1 96 ? 7.57 -8.867 -3.455 1 98.25 96 ILE A N 1
ATOM 795 C CA . ILE A 1 96 ? 8.328 -10.062 -3.102 1 98.25 96 ILE A CA 1
ATOM 796 C C . ILE A 1 96 ? 7.664 -10.758 -1.912 1 98.25 96 ILE A C 1
ATOM 798 O O . ILE A 1 96 ? 6.824 -10.164 -1.229 1 98.25 96 ILE A O 1
ATOM 802 N N . SER A 1 97 ? 7.934 -11.984 -1.721 1 97.94 97 SER A N 1
ATOM 803 C CA . SER A 1 97 ? 7.543 -12.797 -0.573 1 97.94 97 SER A CA 1
ATOM 804 C C . SER A 1 97 ? 8.758 -13.453 0.073 1 97.94 97 SER A C 1
ATOM 806 O O . SER A 1 97 ? 9.664 -13.922 -0.624 1 97.94 97 SER A O 1
ATOM 808 N N . ILE A 1 98 ? 8.75 -13.391 1.283 1 96.69 98 ILE A N 1
ATOM 809 C CA . ILE A 1 98 ? 9.789 -14.047 2.072 1 96.69 98 ILE A CA 1
ATOM 810 C C . ILE A 1 98 ? 9.18 -15.234 2.83 1 96.69 98 ILE A C 1
ATOM 812 O O . ILE A 1 98 ? 8.055 -15.148 3.332 1 96.69 98 ILE A O 1
ATOM 816 N N . ASP A 1 99 ? 9.977 -16.203 2.854 1 93.5 99 ASP A N 1
ATOM 817 C CA . ASP A 1 99 ? 9.516 -17.344 3.641 1 93.5 99 ASP A CA 1
ATOM 818 C C . ASP A 1 99 ? 9.492 -17.016 5.129 1 93.5 99 ASP A C 1
ATOM 820 O O . ASP A 1 99 ? 10.492 -16.547 5.68 1 93.5 99 ASP A O 1
ATOM 824 N N . SER A 1 100 ? 8.414 -17.156 5.641 1 92.62 100 SER A N 1
ATOM 825 C CA . SER A 1 100 ? 8.227 -16.891 7.059 1 92.62 100 SER A CA 1
ATOM 826 C C . SER A 1 100 ? 7.148 -17.781 7.656 1 92.62 100 SER A C 1
ATOM 828 O O . SER A 1 100 ? 6.078 -17.953 7.066 1 92.62 100 SER A O 1
ATOM 830 N N . VAL A 1 101 ? 7.387 -18.312 8.766 1 92.19 101 VAL A N 1
ATOM 831 C CA . VAL A 1 101 ? 6.445 -19.188 9.445 1 92.19 101 VAL A CA 1
ATOM 832 C C . VAL A 1 101 ? 5.219 -18.406 9.891 1 92.19 101 VAL A C 1
ATOM 834 O O . VAL A 1 101 ? 4.082 -18.812 9.648 1 92.19 101 VAL A O 1
ATOM 837 N N . GLU A 1 102 ? 5.441 -17.266 10.461 1 94.38 102 GLU A N 1
ATOM 838 C CA . GLU A 1 102 ? 4.352 -16.469 11.008 1 94.38 102 GLU A CA 1
ATOM 839 C C . GLU A 1 102 ? 3.621 -15.695 9.914 1 94.38 102 GLU A C 1
ATOM 841 O O . GLU A 1 102 ? 2.52 -15.188 10.125 1 94.38 102 GLU A O 1
ATOM 846 N N . LYS A 1 103 ? 4.223 -15.547 8.82 1 96.75 103 LYS A N 1
ATOM 847 C CA . LYS A 1 103 ? 3.676 -14.844 7.656 1 96.75 103 LYS A CA 1
ATOM 848 C C . LYS A 1 103 ? 3.32 -13.406 8 1 96.75 103 LYS A C 1
ATOM 850 O O . LYS A 1 103 ? 2.287 -12.891 7.562 1 96.75 103 LYS A O 1
ATOM 855 N N . ILE A 1 104 ? 4.043 -12.867 8.914 1 97.06 104 ILE A N 1
ATOM 856 C CA . ILE A 1 104 ? 3.898 -11.461 9.273 1 97.06 104 ILE A CA 1
ATOM 857 C C . ILE A 1 104 ? 4.875 -10.617 8.461 1 97.06 104 ILE A C 1
ATOM 859 O O . ILE A 1 104 ? 6.078 -10.875 8.461 1 97.06 104 ILE A O 1
ATOM 863 N N . ASN A 1 105 ? 4.352 -9.594 7.832 1 97.25 105 ASN A N 1
ATOM 864 C CA . ASN A 1 105 ? 5.145 -8.695 6.996 1 97.25 105 ASN A CA 1
ATOM 865 C C . ASN A 1 105 ? 6.066 -9.477 6.059 1 97.25 105 ASN A C 1
ATOM 867 O O . ASN A 1 105 ? 7.227 -9.102 5.871 1 97.25 105 ASN A O 1
ATOM 871 N N . SER A 1 106 ? 5.508 -10.547 5.516 1 97.44 106 SER A N 1
ATOM 872 C CA . SER A 1 106 ? 6.312 -11.469 4.723 1 97.44 106 SER A CA 1
ATOM 873 C C . SER A 1 106 ? 6.199 -11.164 3.232 1 97.44 106 SER A C 1
ATOM 875 O O . SER A 1 106 ? 6.785 -11.859 2.402 1 97.44 106 SER A O 1
ATOM 877 N N . LYS A 1 107 ? 5.406 -10.211 2.889 1 98.31 107 LYS A N 1
ATOM 878 C CA . LYS A 1 107 ? 5.301 -9.734 1.513 1 98.31 107 LYS A CA 1
ATOM 879 C C . LYS A 1 107 ? 5.379 -8.211 1.452 1 98.31 107 LYS A C 1
ATOM 881 O O . LYS A 1 107 ? 5.031 -7.523 2.418 1 98.31 107 LYS A O 1
ATOM 886 N N . GLY A 1 108 ? 5.766 -7.727 0.356 1 98.31 108 GLY A N 1
ATOM 887 C CA . GLY A 1 108 ? 5.879 -6.289 0.145 1 98.31 108 GLY A CA 1
ATOM 888 C C . GLY A 1 108 ? 6.598 -5.93 -1.142 1 98.31 108 GLY A C 1
ATOM 889 O O . GLY A 1 108 ? 6.785 -6.785 -2.012 1 98.31 108 GLY A O 1
ATOM 890 N N . TRP A 1 109 ? 6.941 -4.629 -1.204 1 98.38 109 TRP A N 1
ATOM 891 C CA . TRP A 1 109 ? 7.469 -4.113 -2.463 1 98.38 109 TRP A CA 1
ATOM 892 C C . TRP A 1 109 ? 8.875 -3.553 -2.275 1 98.38 109 TRP A C 1
ATOM 894 O O . TRP A 1 109 ? 9.156 -2.881 -1.28 1 98.38 109 TRP A O 1
ATOM 904 N N . ILE A 1 110 ? 9.688 -3.824 -3.221 1 97.94 110 ILE A N 1
ATOM 905 C CA . ILE A 1 110 ? 11.023 -3.25 -3.273 1 97.94 110 ILE A CA 1
ATOM 906 C C . ILE A 1 110 ? 11.289 -2.682 -4.668 1 97.94 110 ILE A C 1
ATOM 908 O O . ILE A 1 110 ? 10.727 -3.158 -5.656 1 97.94 110 ILE A O 1
ATOM 912 N N . GLN A 1 111 ? 12.164 -1.69 -4.68 1 96.5 111 GLN A N 1
ATOM 913 C CA . GLN A 1 1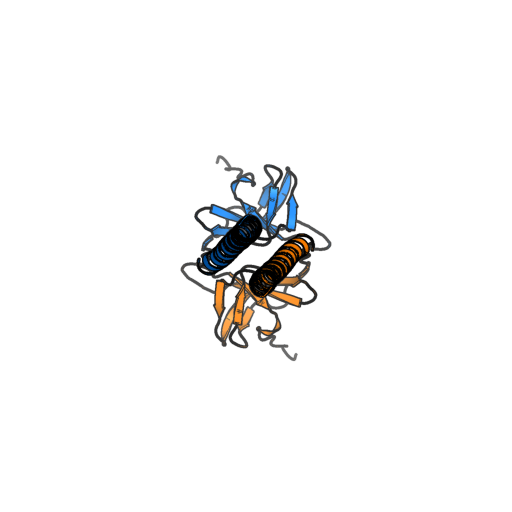11 ? 12.555 -1.145 -5.977 1 96.5 111 GLN A CA 1
ATOM 914 C C . GLN A 1 111 ? 13.484 -2.104 -6.723 1 96.5 111 GLN A C 1
ATOM 916 O O . GLN A 1 111 ? 14.242 -2.846 -6.102 1 96.5 111 GLN A O 1
ATOM 921 N N . SER A 1 112 ? 13.469 -2.018 -8 1 95.56 112 SER A N 1
ATOM 922 C CA . SER A 1 112 ? 14.203 -2.949 -8.852 1 95.56 112 SER A CA 1
ATOM 923 C C . SER A 1 112 ? 15.711 -2.844 -8.617 1 95.56 112 SER A C 1
ATOM 925 O O . SER A 1 112 ? 16.438 -3.82 -8.789 1 95.56 112 SER A O 1
ATOM 927 N N . LYS A 1 113 ? 16.141 -1.718 -8.227 1 94.94 113 LYS A N 1
ATOM 928 C CA . LYS A 1 113 ? 17.578 -1.5 -8.07 1 94.94 113 LYS A CA 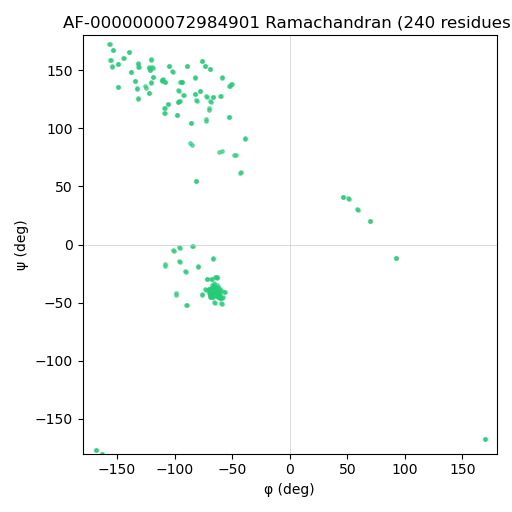1
ATOM 929 C C . LYS A 1 113 ? 18.141 -2.35 -6.93 1 94.94 113 LYS A C 1
ATOM 931 O O . LYS A 1 113 ? 19.359 -2.535 -6.828 1 94.94 113 LYS A O 1
ATOM 936 N N . TYR A 1 114 ? 17.328 -2.938 -6.125 1 96 114 TYR A N 1
ATOM 937 C CA . TYR A 1 114 ? 17.797 -3.656 -4.945 1 96 114 TYR A CA 1
ATOM 938 C C . TYR A 1 114 ? 17.812 -5.16 -5.199 1 96 114 TYR A C 1
ATOM 940 O O . TYR A 1 114 ? 18.156 -5.941 -4.305 1 96 114 TYR A O 1
ATOM 948 N N . ILE A 1 115 ? 17.359 -5.598 -6.297 1 92.75 115 ILE A N 1
ATOM 949 C CA . ILE A 1 115 ? 17.359 -7.027 -6.574 1 92.75 115 ILE A CA 1
ATOM 950 C C . ILE A 1 115 ? 18.5 -7.371 -7.523 1 92.75 115 ILE A C 1
ATOM 952 O O . ILE A 1 115 ? 18.891 -6.551 -8.359 1 92.75 115 ILE A O 1
ATOM 956 N N . GLU A 1 116 ? 19.031 -8.586 -7.391 1 84.56 116 GLU A N 1
ATOM 957 C CA . GLU A 1 116 ? 20.094 -9.086 -8.273 1 84.56 116 GLU A CA 1
ATOM 958 C C . GLU A 1 116 ? 19.5 -9.695 -9.539 1 84.56 116 GLU A C 1
ATOM 960 O O . GLU A 1 116 ? 18.625 -10.562 -9.469 1 84.56 116 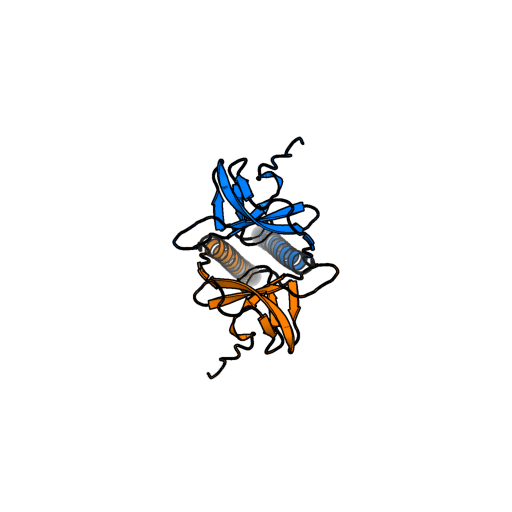GLU A O 1
ATOM 965 N N . ILE A 1 117 ? 19.516 -9.094 -10.711 1 73.56 117 ILE A N 1
ATOM 966 C CA . ILE A 1 117 ? 19.016 -9.672 -11.945 1 73.56 117 ILE A CA 1
ATOM 967 C C . ILE A 1 117 ? 20.094 -10.531 -12.594 1 73.56 117 ILE A C 1
ATOM 969 O O . ILE A 1 117 ? 21.203 -10.055 -12.852 1 73.56 117 ILE A O 1
ATOM 973 N N . ASN A 1 118 ? 20.156 -11.789 -12.156 1 61.69 118 ASN A N 1
ATOM 974 C CA . ASN A 1 118 ? 21.125 -12.641 -12.836 1 61.69 118 ASN A CA 1
ATOM 975 C C . ASN A 1 118 ? 20.844 -12.727 -14.328 1 61.69 118 ASN A C 1
ATOM 977 O O . ASN A 1 118 ? 19.734 -13.094 -14.734 1 61.69 118 ASN A O 1
ATOM 981 N N . LEU A 1 119 ? 21.203 -11.812 -15.172 1 52.78 119 LEU A N 1
ATOM 982 C CA . LEU A 1 119 ? 21.188 -12.016 -16.609 1 52.78 119 LEU A CA 1
ATOM 983 C C . LEU A 1 119 ? 21.859 -13.336 -16.984 1 52.78 119 LEU A C 1
ATOM 985 O O . LEU A 1 119 ? 23 -13.586 -16.594 1 52.78 119 LEU A O 1
ATOM 989 N N . SER A 1 120 ? 21.109 -14.477 -16.781 1 46.5 120 SER A N 1
ATOM 990 C CA . SER A 1 120 ? 21.688 -15.648 -17.438 1 46.5 120 SER A CA 1
ATOM 991 C C . SER A 1 120 ? 22.266 -15.297 -18.797 1 46.5 120 SER A C 1
ATOM 993 O O . SER A 1 120 ? 21.562 -14.727 -19.641 1 46.5 120 SER A O 1
ATOM 995 N N . ASP A 1 121 ? 23.516 -14.961 -18.906 1 42.97 121 ASP A N 1
ATOM 996 C CA . ASP A 1 121 ? 24.297 -15.102 -20.125 1 42.97 121 ASP A CA 1
ATOM 997 C C . ASP A 1 121 ? 24.031 -16.438 -20.812 1 42.97 121 ASP A C 1
ATOM 999 O O . ASP A 1 121 ? 24.359 -17.5 -20.266 1 42.97 121 ASP A O 1
ATOM 1003 N N . ASP A 1 122 ? 22.812 -16.766 -21.266 1 33.12 122 ASP A N 1
ATOM 1004 C CA . ASP A 1 122 ? 23.047 -17.656 -22.391 1 33.12 122 ASP A CA 1
ATOM 1005 C C . ASP A 1 122 ? 23.75 -16.922 -23.547 1 33.12 122 ASP A C 1
ATOM 1007 O O . ASP A 1 122 ? 23.453 -15.742 -23.797 1 33.12 122 ASP A O 1
ATOM 1011 N N . MET B 1 1 ? -5.973 55.25 29.406 1 67.31 1 MET B N 1
ATOM 1012 C CA . MET B 1 1 ? -6.512 54.031 30.016 1 67.31 1 MET B CA 1
ATOM 1013 C C . MET B 1 1 ? -7.254 53.188 28.969 1 67.31 1 MET B C 1
ATOM 1015 O O . MET B 1 1 ? -7 51.969 28.844 1 67.31 1 MET B O 1
ATOM 1019 N N . TYR B 1 2 ? -7.879 53.812 28.141 1 81.31 2 TYR B N 1
ATOM 1020 C CA . TYR B 1 2 ? -8.703 53.156 27.141 1 81.31 2 TYR B CA 1
ATOM 1021 C C . TYR B 1 2 ? -7.832 52.5 26.078 1 81.31 2 TYR B C 1
ATOM 1023 O O . TYR B 1 2 ? -8.086 51.344 25.672 1 81.31 2 TYR B O 1
ATOM 1031 N N . MET B 1 3 ? -6.773 53.219 25.766 1 79.69 3 MET B N 1
ATOM 1032 C CA . MET B 1 3 ? -5.898 52.75 24.703 1 79.69 3 MET B CA 1
ATOM 1033 C C . MET B 1 3 ? -5.145 51.5 25.156 1 79.69 3 MET B C 1
ATOM 1035 O O . MET B 1 3 ? -4.988 50.562 24.375 1 79.69 3 MET B O 1
ATOM 1039 N N . PHE B 1 4 ? -4.754 51.469 26.375 1 80.5 4 PHE B N 1
ATOM 1040 C CA . PHE B 1 4 ? -4.035 50.344 26.953 1 80.5 4 PHE B CA 1
ATOM 1041 C C . PHE B 1 4 ? -4.914 49.094 26.969 1 80.5 4 PHE B C 1
ATOM 1043 O O . PHE B 1 4 ? -4.453 48 26.672 1 80.5 4 PHE B O 1
ATOM 1050 N N . TYR B 1 5 ? -6.137 49.344 27.234 1 82.5 5 TYR B N 1
ATOM 1051 C CA . TYR B 1 5 ? -7.09 48.25 27.297 1 82.5 5 TYR B CA 1
ATOM 1052 C C . TYR B 1 5 ? -7.324 47.656 25.906 1 82.5 5 TYR B C 1
ATOM 1054 O O . TYR B 1 5 ? -7.375 46.438 25.75 1 82.5 5 TYR B O 1
ATOM 1062 N N . TYR B 1 6 ? -7.441 48.5 24.969 1 84.12 6 TYR B N 1
ATOM 1063 C CA . TYR B 1 6 ? -7.652 48.062 23.594 1 84.12 6 TYR B CA 1
ATOM 1064 C C . TYR B 1 6 ? -6.488 47.219 23.094 1 84.12 6 TYR B C 1
ATOM 1066 O O . TYR B 1 6 ? -6.691 46.125 22.547 1 84.12 6 TYR B O 1
ATOM 1074 N N . PHE B 1 7 ? -5.258 47.625 23.375 1 82.75 7 PHE B N 1
ATOM 1075 C CA . PHE B 1 7 ? -4.078 46.906 22.906 1 82.75 7 PHE B CA 1
ATOM 1076 C C . PHE B 1 7 ? -3.91 45.594 23.625 1 82.75 7 PHE B C 1
ATOM 1078 O O . PHE B 1 7 ? -3.543 44.594 23.031 1 82.75 7 PHE B O 1
ATOM 1085 N N . ASN B 1 8 ? -4.191 45.625 24.875 1 81.19 8 ASN B N 1
ATOM 1086 C CA . ASN B 1 8 ? -4.09 44.406 25.656 1 81.19 8 ASN B CA 1
ATOM 1087 C C . ASN B 1 8 ? -5.086 43.344 25.172 1 81.19 8 ASN B C 1
ATOM 1089 O O . ASN B 1 8 ? -4.758 42.156 25.094 1 81.19 8 ASN B O 1
ATOM 1093 N N . ASN B 1 9 ? -6.242 43.844 24.75 1 81.31 9 ASN B N 1
ATOM 1094 C CA . ASN B 1 9 ? -7.266 42.969 24.219 1 81.31 9 ASN B CA 1
ATOM 1095 C C . ASN B 1 9 ? -6.859 42.375 22.875 1 81.31 9 ASN B C 1
ATOM 1097 O O . ASN B 1 9 ? -7.023 41.156 22.656 1 81.31 9 ASN B O 1
ATOM 1101 N N . LYS B 1 10 ? -6.352 43.25 22.094 1 82.38 10 LYS B N 1
ATOM 1102 C CA . LYS B 1 10 ? -5.91 42.812 20.766 1 82.38 10 LYS B CA 1
ATOM 1103 C C . LYS B 1 10 ? -4.766 41.812 20.859 1 82.38 10 LYS B C 1
ATOM 1105 O O . LYS B 1 10 ? -4.754 40.812 20.156 1 82.38 10 LYS B O 1
ATOM 1110 N N . ILE B 1 11 ? -3.893 42.031 21.781 1 83.25 11 ILE B N 1
ATOM 1111 C CA . ILE B 1 11 ? -2.752 41.156 22.031 1 83.25 11 ILE B CA 1
ATOM 1112 C C . ILE B 1 11 ? -3.24 39.812 22.562 1 83.25 11 ILE B C 1
ATOM 1114 O O . ILE B 1 11 ? -2.76 38.75 22.141 1 83.25 11 ILE B O 1
ATOM 1118 N N . ALA B 1 12 ? -4.289 39.906 23.359 1 82.88 12 ALA B N 1
ATOM 1119 C CA . ALA B 1 12 ? -4.84 38.688 23.969 1 82.88 12 ALA B CA 1
ATOM 1120 C C . ALA B 1 12 ? -5.527 37.812 22.922 1 82.88 12 ALA B C 1
ATOM 1122 O O . ALA B 1 12 ? -5.379 36.594 22.938 1 82.88 12 ALA B O 1
ATOM 1123 N N . VAL B 1 13 ? -6.234 38.469 21.969 1 83.81 13 VAL B N 1
ATOM 1124 C CA . VAL B 1 13 ? -6.926 37.75 20.906 1 83.81 13 VAL B CA 1
ATOM 1125 C C . VAL B 1 13 ? -5.91 37.062 20.016 1 83.81 13 VAL B C 1
ATOM 1127 O O . VAL B 1 13 ? -6.094 35.906 19.656 1 83.81 13 VAL B O 1
ATOM 1130 N N . GLN B 1 14 ? -4.789 37.688 19.672 1 81.75 14 GLN B N 1
ATOM 1131 C CA . GLN B 1 14 ? -3.736 37.125 18.828 1 81.75 14 GLN B CA 1
ATOM 1132 C C . GLN B 1 14 ? -3.039 35.938 19.516 1 81.75 14 GLN B C 1
ATOM 1134 O O . GLN B 1 14 ? -2.725 34.938 18.891 1 81.75 14 GLN B O 1
ATOM 1139 N N . LYS B 1 15 ? -2.877 36.094 20.781 1 80.81 15 LYS B N 1
ATOM 1140 C CA . LYS B 1 15 ? -2.256 35.062 21.578 1 80.81 15 LYS B CA 1
ATOM 1141 C C . LYS B 1 15 ? -3.131 33.812 2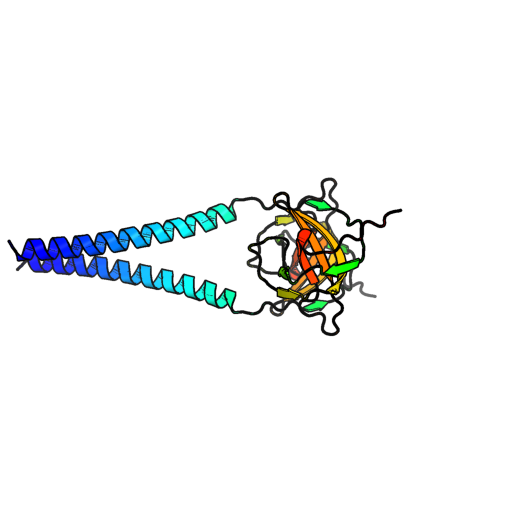1.609 1 80.81 15 LYS B C 1
ATOM 1143 O O . LYS B 1 15 ? -2.627 32.688 21.5 1 80.81 15 LYS B O 1
ATOM 1148 N N . ARG B 1 16 ? -4.422 34 21.641 1 81.44 16 ARG B N 1
ATOM 1149 C CA . ARG B 1 16 ? -5.359 32.875 21.609 1 81.44 16 ARG B CA 1
ATOM 1150 C C . ARG B 1 16 ? -5.297 32.156 20.266 1 81.44 16 ARG B C 1
ATOM 1152 O O . ARG B 1 16 ? -5.309 30.938 20.203 1 81.44 16 ARG B O 1
ATOM 1159 N N . GLN B 1 17 ? -5.258 32.969 19.172 1 80.5 17 GLN B N 1
ATOM 1160 C CA . GLN B 1 17 ? -5.168 32.406 17.828 1 80.5 17 GLN B CA 1
ATOM 1161 C C . GLN B 1 17 ? -3.887 31.609 17.656 1 80.5 17 GLN B C 1
ATOM 1163 O O . GLN B 1 17 ? -3.912 30.516 17.078 1 80.5 17 GLN B O 1
ATOM 1168 N N . ILE B 1 18 ? -2.775 32.094 18.141 1 81 18 ILE B N 1
ATOM 1169 C CA . ILE B 1 18 ? -1.485 31.422 18.109 1 81 18 ILE B CA 1
ATOM 1170 C C . ILE B 1 18 ? -1.573 30.109 18.875 1 81 18 ILE B C 1
ATOM 1172 O O . ILE B 1 18 ? -1.076 29.078 18.422 1 81 18 ILE B O 1
ATOM 1176 N N . PHE B 1 19 ? -2.162 30.219 20 1 82.94 19 PHE B N 1
ATOM 1177 C CA . PHE B 1 19 ? -2.303 29.047 20.859 1 82.94 19 PHE B CA 1
ATOM 1178 C C . PHE B 1 19 ? -3.098 27.953 20.156 1 82.94 19 PHE B C 1
ATOM 1180 O O . PHE B 1 19 ? -2.701 26.781 20.172 1 82.94 19 PHE B O 1
ATOM 1187 N N . VAL B 1 20 ? -4.234 28.344 19.516 1 85.94 20 VAL B N 1
ATOM 1188 C CA . VAL B 1 20 ? -5.094 27.406 18.797 1 85.94 20 VAL B CA 1
ATOM 1189 C C . VAL B 1 20 ? -4.332 26.797 17.625 1 85.94 20 VAL B C 1
ATOM 1191 O O . VAL B 1 20 ? -4.359 25.578 17.422 1 85.94 20 VAL B O 1
ATOM 1194 N N . LEU B 1 21 ? -3.598 27.547 16.953 1 82.31 21 LEU B N 1
ATOM 1195 C CA . LEU B 1 21 ? -2.822 27.109 15.797 1 82.31 21 LEU B CA 1
ATOM 1196 C C . LEU B 1 21 ? -1.685 26.188 16.234 1 82.31 21 LEU B C 1
ATOM 1198 O O . LEU B 1 21 ? -1.412 25.172 15.578 1 82.31 21 LEU B O 1
ATOM 1202 N N . LYS B 1 22 ? -1.041 26.547 17.266 1 81 22 LYS B N 1
ATOM 1203 C CA . LYS B 1 22 ? 0.035 25.719 17.828 1 81 22 LYS B CA 1
ATOM 1204 C C . LYS B 1 22 ? -0.486 24.359 18.281 1 81 22 LYS B C 1
ATOM 1206 O O . LYS B 1 22 ? 0.14 23.328 18.016 1 81 22 LYS B O 1
ATOM 1211 N N . LYS B 1 23 ? -1.553 24.422 18.938 1 81.69 23 LYS B N 1
ATOM 1212 C CA . LYS B 1 23 ? -2.188 23.188 19.375 1 81.69 23 LYS B CA 1
ATOM 1213 C C . LYS B 1 23 ? -2.539 22.297 18.172 1 81.69 23 LYS B C 1
ATOM 1215 O O . LYS B 1 23 ? -2.225 21.094 18.172 1 81.69 23 LYS B O 1
ATOM 1220 N N . GLN B 1 24 ? -3.189 22.797 17.203 1 76.12 24 GLN B N 1
ATOM 1221 C CA . GLN B 1 24 ? -3.557 22.078 15.992 1 76.12 24 GLN B CA 1
ATOM 1222 C C . GLN B 1 24 ? -2.326 21.5 15.305 1 76.12 24 GLN B C 1
ATOM 1224 O O . GLN B 1 24 ? -2.34 20.344 14.859 1 76.12 24 GLN B O 1
ATOM 1229 N N . TYR B 1 25 ? -1.304 22.219 15.273 1 74.25 25 TYR B N 1
ATOM 1230 C CA . TYR B 1 25 ? -0.037 21.797 14.68 1 74.25 25 TYR B CA 1
ATOM 1231 C C . TYR B 1 25 ? 0.575 20.641 15.469 1 74.25 25 TYR B C 1
ATOM 1233 O O . TYR B 1 25 ? 1.009 19.641 14.891 1 74.25 25 TYR B O 1
ATOM 1241 N N . ASN B 1 26 ? 0.601 20.906 16.719 1 72.44 26 ASN B N 1
ATOM 1242 C CA . ASN B 1 26 ? 1.156 19.875 17.594 1 72.44 26 ASN B CA 1
ATOM 1243 C C . ASN B 1 26 ? 0.339 18.594 17.516 1 72.44 26 ASN B C 1
ATOM 1245 O O . ASN B 1 26 ? 0.898 17.5 17.547 1 72.44 26 ASN B O 1
ATOM 1249 N N . ASP B 1 27 ? -0.948 18.75 17.406 1 75.25 27 ASP B N 1
ATOM 1250 C CA . ASP B 1 27 ? -1.832 17.594 17.234 1 75.25 27 ASP B CA 1
ATOM 1251 C C . ASP B 1 27 ? -1.526 16.844 15.945 1 75.25 27 ASP B C 1
ATOM 1253 O O . ASP B 1 27 ? -1.419 15.617 15.938 1 75.25 27 ASP B O 1
ATOM 1257 N N . PHE B 1 28 ? -1.353 17.516 14.945 1 68.38 28 PHE B N 1
ATOM 1258 C CA . PHE B 1 28 ? -1.043 16.922 13.641 1 68.38 28 PHE B CA 1
ATOM 1259 C C . PHE B 1 28 ? 0.339 16.281 13.656 1 68.38 28 PHE B C 1
ATOM 1261 O O . PHE B 1 28 ? 0.527 15.195 13.109 1 68.38 28 PHE B O 1
ATOM 1268 N N . LYS B 1 29 ? 1.191 16.953 14.219 1 68.19 29 LYS B N 1
ATOM 1269 C CA . LYS B 1 29 ? 2.559 16.453 14.344 1 68.19 29 LYS B CA 1
ATOM 1270 C C . LYS B 1 29 ? 2.602 15.172 15.172 1 68.19 29 LYS B C 1
ATOM 1272 O O . LYS B 1 29 ? 3.268 14.211 14.789 1 68.19 29 LYS B O 1
ATOM 1277 N N . ASN B 1 30 ? 1.916 15.172 16.188 1 68.44 30 ASN B N 1
ATOM 1278 C CA . ASN B 1 30 ? 1.858 14 17.047 1 68.44 30 ASN B CA 1
ATOM 1279 C C . ASN B 1 30 ? 1.157 12.836 16.359 1 68.44 30 ASN B C 1
ATOM 1281 O O . ASN B 1 30 ? 1.565 11.68 16.516 1 68.44 30 ASN B O 1
ATOM 1285 N N . GLU B 1 31 ? 0.132 13.117 15.711 1 63.28 31 GLU B N 1
ATOM 1286 C CA . GLU B 1 31 ? -0.566 12.102 14.922 1 63.28 31 GLU B CA 1
ATOM 1287 C C . GLU B 1 31 ? 0.359 11.477 13.883 1 63.28 31 GLU B C 1
ATOM 1289 O O . GLU B 1 31 ? 0.352 10.258 13.695 1 63.28 31 GLU B O 1
ATOM 1294 N N . LYS B 1 32 ? 1.048 12.25 13.25 1 60.66 32 LYS B N 1
ATOM 1295 C CA . LYS B 1 32 ? 2.02 11.766 12.273 1 60.66 32 LYS B CA 1
ATOM 1296 C C . LYS B 1 32 ? 3.092 10.914 12.945 1 60.66 32 LYS B C 1
ATOM 1298 O O . LYS B 1 32 ? 3.49 9.875 12.406 1 60.66 32 LYS B O 1
ATOM 1303 N N . MET B 1 33 ? 3.463 11.391 14.055 1 59.97 33 MET B N 1
ATOM 1304 C CA . MET B 1 33 ? 4.477 10.672 14.812 1 59.97 33 MET B CA 1
ATOM 1305 C C . MET B 1 33 ? 3.928 9.352 15.344 1 59.97 33 MET B C 1
ATOM 1307 O O . MET B 1 33 ? 4.637 8.344 15.359 1 59.97 33 MET B O 1
ATOM 1311 N N . SER B 1 34 ? 2.76 9.398 15.781 1 58.78 34 SER B N 1
ATOM 1312 C CA . SER B 1 34 ? 2.113 8.188 16.266 1 58.78 34 SER B CA 1
ATOM 1313 C C . SER B 1 34 ? 1.854 7.207 15.133 1 58.78 34 SER B C 1
ATOM 1315 O O . SER B 1 34 ? 2.051 6 15.289 1 58.78 34 SER B O 1
ATOM 1317 N N . PHE B 1 35 ? 1.431 7.723 14.172 1 55.5 35 PHE B N 1
ATOM 1318 C CA . PHE B 1 35 ? 1.255 6.879 13 1 55.5 35 PHE B CA 1
ATOM 1319 C C . PHE B 1 35 ? 2.586 6.277 12.555 1 55.5 35 PHE B C 1
ATOM 1321 O O . PHE B 1 35 ? 2.65 5.109 12.172 1 55.5 35 PHE B O 1
ATOM 1328 N N . ALA B 1 36 ? 3.557 7.203 12.664 1 54 36 ALA B N 1
ATOM 1329 C CA . ALA B 1 36 ? 4.898 6.777 12.273 1 54 36 ALA B CA 1
ATOM 1330 C C . ALA B 1 36 ? 5.406 5.656 13.172 1 54 36 ALA B C 1
ATOM 1332 O O . ALA B 1 36 ? 6.203 4.82 12.742 1 54 36 ALA B O 1
ATOM 1333 N N . LYS B 1 37 ? 4.852 5.73 14.438 1 57.81 37 LYS B N 1
ATOM 1334 C CA . LYS B 1 37 ? 5.445 4.77 15.367 1 57.81 37 LYS B CA 1
ATOM 1335 C C . LYS B 1 37 ? 4.684 3.449 15.352 1 57.81 37 LYS B C 1
ATOM 1337 O O . LYS B 1 37 ? 5.223 2.41 15.734 1 57.81 37 LYS B O 1
ATOM 1342 N N . GLU B 1 38 ? 3.496 3.461 14.977 1 64.12 38 GLU B N 1
ATOM 1343 C CA . GLU B 1 38 ? 2.814 2.172 15.047 1 64.12 38 GLU B CA 1
ATOM 1344 C C . GLU B 1 38 ? 3.311 1.222 13.961 1 64.12 38 GLU B C 1
ATOM 1346 O O . GLU B 1 38 ? 3.305 1.565 12.781 1 64.12 38 GLU B O 1
ATOM 1351 N N . LYS B 1 39 ? 4.074 0.272 14.43 1 79.44 39 LYS B N 1
ATOM 1352 C CA . LYS B 1 39 ? 4.559 -0.815 13.578 1 79.44 39 LYS B CA 1
ATOM 1353 C C . LYS B 1 39 ? 3.406 -1.492 12.844 1 79.44 39 LYS B C 1
ATOM 1355 O O . LYS B 1 39 ? 2.434 -1.924 13.461 1 79.44 39 LYS B O 1
ATOM 1360 N N . ILE B 1 40 ? 3.293 -1.337 11.617 1 91.5 40 ILE B N 1
ATOM 1361 C CA . ILE B 1 40 ? 2.281 -1.999 10.797 1 91.5 40 ILE B CA 1
ATOM 1362 C C . ILE B 1 40 ? 2.588 -3.492 10.703 1 91.5 40 ILE B C 1
ATOM 1364 O O . ILE B 1 40 ? 3.707 -3.885 10.367 1 91.5 40 ILE B O 1
ATOM 1368 N N . GLU B 1 41 ? 1.669 -4.25 11.25 1 94.94 41 GLU B N 1
ATOM 1369 C CA . GLU B 1 41 ? 1.787 -5.699 11.133 1 94.94 41 GLU B CA 1
ATOM 1370 C C . GLU B 1 41 ? 0.731 -6.262 10.18 1 94.94 41 GLU B C 1
ATOM 1372 O O . GLU B 1 41 ? -0.469 -6.121 10.43 1 94.94 41 GLU B O 1
ATOM 1377 N N . ILE B 1 42 ? 1.171 -6.828 9.156 1 97.69 42 ILE B N 1
ATOM 1378 C CA . ILE B 1 42 ? 0.299 -7.488 8.188 1 97.69 42 ILE B CA 1
ATOM 1379 C C . ILE B 1 42 ? 0.471 -9 8.289 1 97.69 42 ILE B C 1
ATOM 1381 O O . ILE B 1 42 ? 1.54 -9.531 7.98 1 97.69 42 ILE B O 1
ATOM 1385 N N . LYS B 1 43 ? -0.534 -9.664 8.719 1 98 43 LYS B N 1
ATOM 1386 C CA . LYS B 1 43 ? -0.521 -11.125 8.781 1 98 43 LYS B CA 1
ATOM 1387 C C . LYS B 1 43 ? -1.21 -11.734 7.566 1 98 43 LYS B C 1
ATOM 1389 O O . LYS B 1 43 ? -2.432 -11.641 7.426 1 98 43 LYS B O 1
ATOM 1394 N N . TYR B 1 44 ? -0.484 -12.344 6.758 1 98.25 44 TYR B N 1
ATOM 1395 C CA . TYR B 1 44 ? -1.04 -12.891 5.527 1 98.25 44 TYR B CA 1
ATOM 1396 C C . TYR B 1 44 ? -1.705 -14.242 5.785 1 98.25 44 TYR B C 1
ATOM 1398 O O . TYR B 1 44 ? -1.208 -15.039 6.578 1 98.25 44 TYR B O 1
ATOM 1406 N N . ILE B 1 45 ? -2.781 -14.398 5.047 1 96.62 45 ILE B N 1
ATOM 1407 C CA . ILE B 1 45 ? -3.59 -15.609 5.152 1 96.62 45 ILE B CA 1
ATOM 1408 C C . ILE B 1 45 ? -3.9 -16.141 3.754 1 96.62 45 ILE B C 1
ATOM 1410 O O . ILE B 1 45 ? -4.219 -15.375 2.846 1 96.62 45 ILE B O 1
ATOM 1414 N N . THR B 1 46 ? -3.76 -17.375 3.58 1 95.44 46 THR B N 1
ATOM 1415 C CA . THR B 1 46 ? -4.117 -17.953 2.285 1 95.44 46 THR B CA 1
ATOM 1416 C C . THR B 1 46 ? -5.625 -17.859 2.055 1 95.44 46 THR B C 1
ATOM 1418 O O . THR B 1 46 ? -6.41 -18.328 2.881 1 95.44 46 THR B O 1
ATOM 1421 N N . PRO B 1 47 ? -5.949 -17.312 0.961 1 94.75 47 PRO B N 1
ATOM 1422 C CA . PRO B 1 47 ? -7.391 -17.188 0.735 1 94.75 47 PRO B CA 1
ATOM 1423 C C . PRO B 1 47 ? -8.07 -18.531 0.5 1 94.75 47 PRO B C 1
ATOM 1425 O O . PRO B 1 47 ? -7.473 -19.438 -0.104 1 94.75 47 PRO B O 1
ATOM 1428 N N . SER B 1 48 ? -9.359 -18.594 0.881 1 91.5 48 SER B N 1
ATOM 1429 C CA . SER B 1 48 ? -10.133 -19.828 0.721 1 91.5 48 SER B CA 1
ATOM 1430 C C . SER B 1 48 ? -10.945 -19.797 -0.568 1 91.5 48 SER B C 1
ATOM 1432 O O . SER B 1 48 ? -11.547 -20.812 -0.948 1 91.5 48 SER B O 1
ATOM 1434 N N . ILE B 1 49 ? -11.07 -18.672 -1.136 1 91.25 49 ILE B N 1
ATOM 1435 C CA . ILE B 1 49 ? -11.805 -18.484 -2.385 1 91.25 49 ILE B CA 1
ATOM 1436 C C . ILE B 1 49 ? -10.883 -17.891 -3.441 1 91.25 49 ILE B C 1
ATOM 1438 O O . ILE B 1 49 ? -9.969 -17.125 -3.113 1 91.25 49 ILE B O 1
ATOM 1442 N N . SER B 1 50 ? -11.18 -18.234 -4.672 1 94.62 50 SER B N 1
ATOM 1443 C CA . SER B 1 50 ? -10.273 -17.781 -5.723 1 94.62 50 SER B CA 1
ATOM 1444 C C . SER B 1 50 ? -10.914 -16.672 -6.562 1 94.62 50 SER B C 1
ATOM 1446 O O . SER B 1 50 ? -10.227 -15.977 -7.312 1 94.62 50 SER B O 1
ATOM 1448 N N . SER B 1 51 ? -12.18 -16.547 -6.504 1 95.31 51 SER B N 1
ATOM 1449 C CA . SER B 1 51 ? -12.883 -15.508 -7.242 1 95.31 51 SER B CA 1
ATOM 1450 C C . SER B 1 51 ? -14.219 -15.164 -6.582 1 95.31 51 SER B C 1
ATOM 1452 O O . SER B 1 51 ? -14.695 -15.898 -5.723 1 95.31 51 SER B O 1
ATOM 1454 N N . THR B 1 52 ? -14.672 -14.03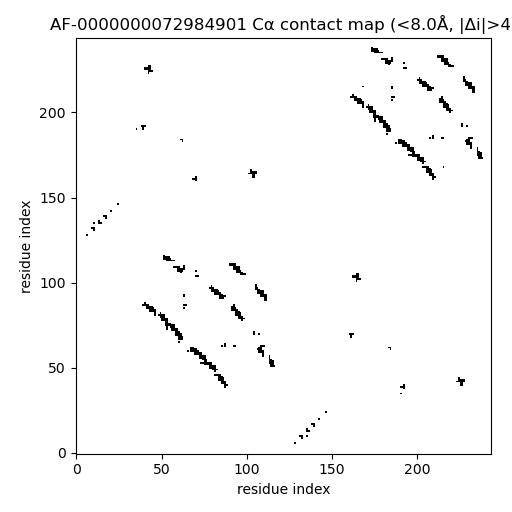9 -6.898 1 95.12 52 THR B N 1
ATOM 1455 C CA . THR B 1 52 ? -15.953 -13.602 -6.355 1 95.12 52 THR B CA 1
ATOM 1456 C C . THR B 1 52 ? -16.453 -12.352 -7.07 1 95.12 52 THR B C 1
ATOM 1458 O O . THR B 1 52 ? -15.898 -11.961 -8.102 1 95.12 52 THR B O 1
ATOM 1461 N N . THR B 1 53 ? -17.547 -11.859 -6.609 1 95.94 53 THR B N 1
ATOM 1462 C CA . THR B 1 53 ? -18.078 -10.602 -7.125 1 95.94 53 THR B CA 1
ATOM 1463 C C . THR B 1 53 ? -18.172 -9.555 -6.016 1 95.94 53 THR B C 1
ATOM 1465 O O . THR B 1 53 ? -18.344 -9.906 -4.844 1 95.94 53 THR B O 1
ATOM 1468 N N . ILE B 1 54 ? -18.094 -8.344 -6.441 1 97.12 54 ILE B N 1
ATOM 1469 C CA . ILE B 1 54 ? -18.219 -7.238 -5.496 1 97.12 54 ILE B CA 1
ATOM 1470 C C . ILE B 1 54 ? -19.672 -7.109 -5.051 1 97.12 54 ILE B C 1
ATOM 1472 O O . ILE B 1 54 ? -20.578 -7.027 -5.883 1 97.12 54 ILE B O 1
ATOM 1476 N N . TYR B 1 55 ? -19.828 -7.094 -3.766 1 96.5 55 TYR B N 1
ATOM 1477 C CA . TYR B 1 55 ? -21.156 -7.121 -3.17 1 96.5 55 TYR B CA 1
ATOM 1478 C C . TYR B 1 55 ? -21.828 -5.758 -3.268 1 96.5 55 TYR B C 1
ATOM 1480 O O . TYR B 1 55 ? -23.031 -5.664 -3.512 1 96.5 55 TYR B O 1
ATOM 1488 N N . THR B 1 56 ? -21.141 -4.676 -3.008 1 96.75 56 THR B N 1
ATOM 1489 C CA . THR B 1 56 ? -21.562 -3.281 -3.102 1 96.75 56 THR B CA 1
ATOM 1490 C C . THR B 1 56 ? -20.406 -2.402 -3.586 1 96.75 56 THR B C 1
ATOM 1492 O O . THR B 1 56 ? -19.25 -2.811 -3.539 1 96.75 56 THR B O 1
ATOM 1495 N N . ASN B 1 57 ? -20.781 -1.272 -4.066 1 97.5 57 ASN B N 1
ATOM 1496 C CA . ASN B 1 57 ? -19.719 -0.364 -4.477 1 97.5 57 ASN B CA 1
ATOM 1497 C C . ASN B 1 57 ? -18.672 -0.189 -3.373 1 97.5 57 ASN B C 1
ATOM 1499 O O . ASN B 1 57 ? -19.031 -0.059 -2.197 1 97.5 57 ASN B O 1
ATOM 1503 N N . CYS B 1 58 ? -17.453 -0.19 -3.822 1 97.06 58 CYS B N 1
ATOM 1504 C CA . CYS B 1 58 ? -16.406 -0.056 -2.818 1 97.06 58 CYS B CA 1
ATOM 1505 C C . CYS B 1 58 ? -15.156 0.567 -3.42 1 97.06 58 CYS B C 1
ATOM 1507 O O . CYS B 1 58 ? -15.055 0.725 -4.641 1 97.06 58 CYS B O 1
ATOM 1509 N N . ASN B 1 59 ? -14.281 0.96 -2.529 1 96.38 59 ASN B N 1
ATOM 1510 C CA . ASN B 1 59 ? -13 1.537 -2.916 1 96.38 59 ASN B CA 1
ATOM 1511 C C . ASN B 1 59 ? -11.906 0.476 -2.982 1 96.38 59 ASN B C 1
ATOM 1513 O O . ASN B 1 59 ? -11.852 -0.423 -2.141 1 96.38 59 ASN B O 1
ATOM 1517 N N . LEU B 1 60 ? -11.086 0.617 -4.004 1 97.38 60 LEU B N 1
ATOM 1518 C CA . LEU B 1 60 ? -9.883 -0.197 -4.141 1 97.38 60 LEU B CA 1
ATOM 1519 C C . LEU B 1 60 ? -8.664 0.545 -3.613 1 97.38 60 LEU B C 1
ATOM 1521 O O . LEU B 1 60 ? -8.336 1.632 -4.094 1 97.38 60 LEU B O 1
ATOM 1525 N N . PHE B 1 61 ? -8.023 -0.045 -2.686 1 96.75 61 PHE B N 1
ATOM 1526 C CA . PHE B 1 61 ? -6.883 0.602 -2.045 1 96.75 61 PHE B CA 1
ATOM 1527 C C . PHE B 1 61 ? -5.57 -0.012 -2.525 1 96.75 61 PHE B C 1
ATOM 1529 O O . PHE B 1 61 ? -5.523 -1.192 -2.877 1 96.75 61 PHE B O 1
ATOM 1536 N N . ILE B 1 62 ? -4.508 0.74 -2.494 1 97.44 62 ILE B N 1
ATOM 1537 C CA . ILE B 1 62 ? -3.201 0.286 -2.957 1 97.44 62 ILE B CA 1
ATOM 1538 C C . ILE B 1 62 ? -2.629 -0.726 -1.967 1 97.44 62 ILE B C 1
ATOM 1540 O O . ILE B 1 62 ? -1.835 -1.592 -2.344 1 97.44 62 ILE B O 1
ATOM 1544 N N . SER B 1 63 ? -2.992 -0.577 -0.702 1 97.5 63 SER B N 1
ATOM 1545 C CA . SER B 1 63 ? -2.574 -1.452 0.388 1 97.5 63 SER B CA 1
ATOM 1546 C C . SER B 1 63 ? -3.721 -1.717 1.356 1 97.5 63 SER B C 1
ATOM 1548 O O . SER B 1 63 ? -4.75 -1.038 1.31 1 97.5 63 SER B O 1
ATOM 1550 N N . PRO B 1 64 ? -3.482 -2.73 2.189 1 97.62 64 PRO B N 1
ATOM 1551 C CA . PRO B 1 64 ? -4.582 -3.084 3.09 1 97.62 64 PRO B CA 1
ATOM 1552 C C . PRO B 1 64 ? -4.656 -2.18 4.316 1 97.62 64 PRO B C 1
ATOM 1554 O O . PRO B 1 64 ? -4.637 -2.668 5.449 1 97.62 64 PRO B O 1
ATOM 1557 N N . LEU B 1 65 ? -4.727 -0.927 4.055 1 93.56 65 LEU B N 1
ATOM 1558 C CA . LEU B 1 65 ? -4.902 0.11 5.066 1 93.56 65 LEU B CA 1
ATOM 1559 C C . LEU B 1 65 ? -5.969 1.111 4.637 1 93.56 65 LEU B C 1
ATOM 1561 O O . LEU B 1 65 ? -5.996 1.544 3.482 1 93.56 65 LEU B O 1
ATOM 1565 N N . LYS B 1 66 ? -6.75 1.532 5.566 1 88.25 66 LYS B N 1
ATOM 1566 C CA . LYS B 1 66 ? -7.809 2.484 5.25 1 88.25 66 LYS B CA 1
ATOM 1567 C C . LYS B 1 66 ? -7.23 3.842 4.859 1 88.25 66 LYS B C 1
ATOM 1569 O O . LYS B 1 66 ? -7.84 4.582 4.082 1 88.25 66 LYS B O 1
ATOM 1574 N N . SER B 1 67 ? -6.047 4.137 5.43 1 86.56 67 SER B N 1
ATOM 1575 C CA . SER B 1 67 ? -5.414 5.426 5.18 1 86.56 67 SER B CA 1
ATOM 1576 C C . SER B 1 67 ? -4.605 5.402 3.889 1 86.56 67 SER B C 1
ATOM 1578 O O . SER B 1 67 ? -4.004 6.41 3.506 1 86.56 67 SER B O 1
ATOM 1580 N N . SER B 1 68 ? -4.574 4.258 3.221 1 91.31 68 SER B N 1
ATOM 1581 C CA . SER B 1 68 ? -3.76 4.156 2.016 1 91.31 68 SER B CA 1
ATOM 1582 C C . SER B 1 68 ? -4.426 4.859 0.836 1 91.31 68 SER B C 1
ATOM 1584 O O . SER B 1 68 ? -5.641 5.074 0.842 1 91.31 68 SER B O 1
ATOM 1586 N N . PRO B 1 69 ? -3.697 5.234 -0.135 1 91.19 69 PRO B N 1
ATOM 1587 C CA . PRO B 1 69 ? -4.258 5.891 -1.319 1 91.19 69 PRO B CA 1
ATOM 1588 C C . PRO B 1 69 ? -5.305 5.035 -2.029 1 91.19 69 PRO B C 1
ATOM 1590 O O . PRO B 1 69 ? -5.152 3.812 -2.109 1 91.19 69 PRO B O 1
ATOM 1593 N N . LEU B 1 70 ? -6.301 5.711 -2.533 1 93.75 70 LEU B N 1
ATOM 1594 C CA . LEU B 1 70 ? -7.344 5.098 -3.348 1 93.75 70 LEU B CA 1
ATOM 1595 C C . LEU B 1 70 ? -6.891 4.957 -4.797 1 93.75 70 LEU B C 1
ATOM 1597 O O . LEU B 1 70 ? -6.332 5.895 -5.371 1 93.75 70 LEU B O 1
ATOM 1601 N N . LEU B 1 71 ? -7.047 3.758 -5.316 1 95.56 71 LEU B N 1
ATOM 1602 C CA . LEU B 1 71 ? -6.699 3.539 -6.715 1 95.56 71 LEU B CA 1
ATOM 1603 C C . LEU B 1 71 ? -7.895 3.82 -7.621 1 95.56 71 LEU B C 1
ATOM 1605 O O . LEU B 1 71 ? -7.762 4.5 -8.641 1 95.56 71 LEU B O 1
ATOM 1609 N N . CYS B 1 72 ? -9.023 3.24 -7.359 1 95.06 72 CYS B N 1
ATOM 1610 C CA . CYS B 1 72 ? -10.281 3.449 -8.07 1 95.06 72 CYS B CA 1
ATOM 1611 C C . CYS B 1 72 ? -11.461 2.939 -7.258 1 95.06 72 CYS B C 1
ATOM 1613 O O . CYS B 1 72 ? -11.305 2.586 -6.09 1 95.06 72 CYS B O 1
ATOM 1615 N N . THR B 1 73 ? -12.602 3.094 -7.832 1 96.56 73 THR B N 1
ATOM 1616 C CA . THR B 1 73 ? -13.82 2.561 -7.227 1 96.56 73 THR B CA 1
ATOM 1617 C C . THR B 1 73 ? -14.367 1.403 -8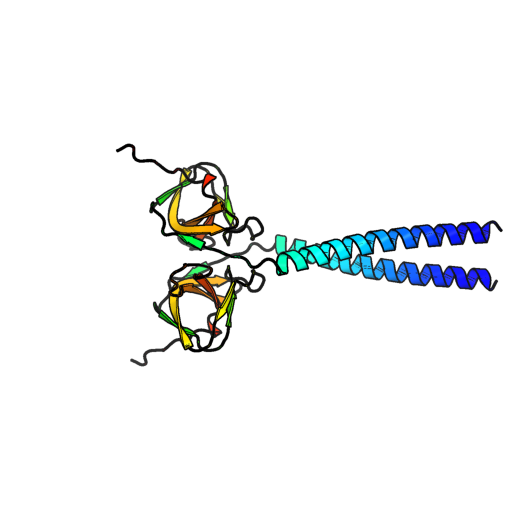.055 1 96.56 73 THR B C 1
ATOM 1619 O O . THR B 1 73 ? -14.352 1.45 -9.289 1 96.56 73 THR B O 1
ATOM 1622 N N . LEU B 1 74 ? -14.852 0.414 -7.312 1 96.94 74 LEU B N 1
ATOM 1623 C CA . LEU B 1 74 ? -15.445 -0.749 -7.965 1 96.94 74 LEU B CA 1
ATOM 1624 C C . LEU B 1 74 ? -16.953 -0.754 -7.793 1 96.94 74 LEU B C 1
ATOM 1626 O O . LEU B 1 74 ? -17.469 -0.436 -6.715 1 96.94 74 LEU B O 1
ATOM 1630 N N . GLU B 1 75 ? -17.594 -1.125 -8.836 1 97.19 75 GLU B N 1
ATOM 1631 C CA . GLU B 1 75 ? -19.047 -1.18 -8.797 1 97.19 75 GLU B CA 1
ATOM 1632 C C . GLU B 1 75 ? -19.531 -2.543 -8.32 1 97.19 75 GLU B C 1
ATOM 1634 O O . GLU B 1 75 ? -18.859 -3.557 -8.523 1 97.19 75 GLU B O 1
ATOM 1639 N N . LYS B 1 76 ? -20.672 -2.477 -7.773 1 96.88 76 LYS B N 1
ATOM 1640 C CA . LYS B 1 76 ? -21.359 -3.719 -7.426 1 96.88 76 LYS B CA 1
ATOM 1641 C C . LYS B 1 76 ? -21.438 -4.656 -8.633 1 96.88 76 LYS B C 1
ATOM 1643 O O . LYS B 1 76 ? -21.719 -4.215 -9.75 1 96.88 76 LYS B O 1
ATOM 1648 N N . GLY B 1 77 ? -21.141 -5.941 -8.312 1 96.5 77 GLY B N 1
ATOM 1649 C CA . GLY B 1 77 ? -21.297 -6.941 -9.359 1 96.5 77 GLY B CA 1
ATOM 1650 C C . GLY B 1 77 ? -20.016 -7.176 -10.148 1 96.5 77 GLY B C 1
ATOM 1651 O O . GLY B 1 77 ? -19.953 -8.086 -10.977 1 96.5 77 GLY B O 1
ATOM 1652 N N . THR B 1 78 ? -19.031 -6.355 -9.984 1 95.88 78 THR B N 1
ATOM 1653 C CA . THR B 1 78 ? -17.766 -6.531 -10.672 1 95.88 78 THR B CA 1
ATOM 1654 C C . THR B 1 78 ? -17.125 -7.871 -10.312 1 95.88 78 THR B C 1
ATOM 1656 O O . THR B 1 78 ? -17.016 -8.211 -9.133 1 95.88 78 THR B O 1
ATOM 1659 N N . TYR B 1 79 ? -16.766 -8.641 -11.305 1 96.44 79 TYR B N 1
ATOM 1660 C CA . TYR B 1 79 ? -16.078 -9.906 -11.102 1 96.44 79 TYR B CA 1
ATOM 1661 C C . TYR B 1 79 ? -14.602 -9.68 -10.805 1 96.44 79 TYR B C 1
ATOM 1663 O O . TYR B 1 79 ? -13.938 -8.891 -11.484 1 96.44 79 TYR B O 1
ATOM 1671 N N . VAL B 1 80 ? -14.156 -10.359 -9.75 1 97.19 80 VAL B N 1
ATOM 1672 C CA . VAL B 1 80 ? -12.766 -10.172 -9.367 1 97.19 80 VAL B CA 1
ATOM 1673 C C . VAL B 1 80 ? -12.148 -11.523 -9.008 1 97.19 80 VAL B C 1
ATOM 1675 O O . VAL B 1 80 ? -12.844 -12.438 -8.562 1 97.19 80 VAL B O 1
ATOM 1678 N N . THR B 1 81 ? -10.891 -11.633 -9.266 1 97.31 81 THR B N 1
ATOM 1679 C CA . THR B 1 81 ? -10.094 -12.758 -8.805 1 97.31 81 THR B CA 1
ATOM 1680 C C . THR B 1 81 ? -9.383 -12.422 -7.492 1 97.31 81 THR B C 1
ATOM 1682 O O . THR B 1 81 ? -8.875 -11.312 -7.324 1 97.31 81 THR B O 1
ATOM 1685 N N . ILE B 1 82 ? -9.336 -13.383 -6.586 1 97 82 ILE B N 1
ATOM 1686 C CA . ILE B 1 82 ? -8.672 -13.188 -5.305 1 97 82 ILE B CA 1
ATOM 1687 C C . ILE B 1 82 ? -7.246 -13.727 -5.379 1 97 82 ILE B C 1
ATOM 1689 O O . ILE B 1 82 ? -7.035 -14.898 -5.691 1 97 82 ILE B O 1
ATOM 1693 N N . ILE B 1 83 ? -6.344 -12.852 -5.082 1 96.62 83 ILE B N 1
ATOM 1694 C CA . ILE B 1 83 ? -4.922 -13.164 -5.191 1 96.62 83 ILE B CA 1
ATOM 1695 C C . ILE B 1 83 ? -4.367 -13.539 -3.82 1 96.62 83 ILE B C 1
ATOM 1697 O O . ILE B 1 83 ? -3.537 -14.445 -3.707 1 96.62 83 ILE B O 1
ATOM 1701 N N . ASP B 1 84 ? -4.766 -12.828 -2.842 1 97.62 84 ASP B N 1
ATOM 1702 C CA . ASP B 1 84 ? -4.23 -12.977 -1.492 1 97.62 84 ASP B CA 1
ATOM 1703 C C . ASP B 1 84 ? -5.215 -12.453 -0.449 1 97.62 84 ASP B C 1
ATOM 1705 O O . ASP B 1 84 ? -6.262 -11.906 -0.797 1 97.62 84 ASP B O 1
ATOM 1709 N N . SER B 1 85 ? -4.91 -12.672 0.768 1 97.94 85 SER B N 1
ATOM 1710 C CA . SER B 1 85 ? -5.676 -12.109 1.876 1 97.94 85 SER B CA 1
ATOM 1711 C C . SER B 1 85 ? -4.789 -11.852 3.088 1 97.94 85 SER B C 1
ATOM 1713 O O . SER B 1 85 ? -3.721 -12.453 3.221 1 97.94 85 SER B O 1
ATOM 1715 N N . ALA B 1 86 ? -5.211 -10.953 3.896 1 98.31 86 ALA B N 1
ATOM 1716 C CA . ALA B 1 86 ? -4.398 -10.562 5.043 1 98.31 86 ALA B CA 1
ATOM 1717 C C . ALA B 1 86 ? -5.266 -10 6.168 1 98.31 86 ALA B C 1
ATOM 1719 O O . ALA B 1 86 ? -6.355 -9.484 5.918 1 98.31 86 ALA B O 1
ATOM 1720 N N . GLU B 1 87 ? -4.754 -10.141 7.344 1 97.94 87 GLU B N 1
ATOM 1721 C CA . GLU B 1 87 ? -5.344 -9.508 8.516 1 97.94 87 GLU B CA 1
ATOM 1722 C C . GLU B 1 87 ? -4.508 -8.32 8.984 1 97.94 87 GLU B C 1
ATOM 1724 O O . GLU B 1 87 ? -3.307 -8.461 9.234 1 97.94 87 GLU B O 1
ATOM 1729 N N . VAL B 1 88 ? -5.078 -7.121 9.039 1 96.12 88 VAL B N 1
ATOM 1730 C CA . VAL B 1 88 ? -4.449 -5.895 9.508 1 96.12 88 VAL B CA 1
ATOM 1731 C C . VAL B 1 88 ? -5.375 -5.184 10.5 1 96.12 88 VAL B C 1
ATOM 1733 O O . VAL B 1 88 ? -6.52 -4.867 10.164 1 96.12 88 VAL B O 1
ATOM 1736 N N . ASN B 1 89 ? -4.887 -4.895 11.672 1 92.69 89 ASN B N 1
ATOM 1737 C CA . ASN B 1 89 ? -5.684 -4.23 12.695 1 92.69 89 ASN B CA 1
ATOM 1738 C C . ASN B 1 89 ? -7.02 -4.938 12.914 1 92.69 89 ASN B C 1
ATOM 1740 O O . ASN B 1 89 ? -8.07 -4.297 12.945 1 92.69 89 ASN B O 1
ATOM 1744 N N . ASN B 1 90 ? -6.98 -6.238 12.883 1 94.25 90 ASN B N 1
ATOM 1745 C CA . ASN B 1 90 ? -8.117 -7.109 13.172 1 94.25 90 ASN B CA 1
ATOM 1746 C C . ASN B 1 90 ? -9.172 -7.031 12.07 1 94.25 90 ASN B C 1
ATOM 1748 O O . ASN B 1 90 ? -10.344 -7.297 12.312 1 94.25 90 ASN B O 1
ATOM 1752 N N . GLU B 1 91 ? -8.781 -6.613 10.984 1 95.69 91 GLU B N 1
ATOM 1753 C CA . GLU B 1 91 ? -9.648 -6.586 9.805 1 95.69 91 GLU B CA 1
ATOM 1754 C C . GLU B 1 91 ? -9.086 -7.453 8.688 1 95.69 91 GLU B C 1
ATOM 1756 O O . GLU B 1 91 ? -7.871 -7.488 8.469 1 95.69 91 GLU B O 1
ATOM 1761 N N . ILE B 1 92 ? -10 -8.078 7.988 1 96.81 92 ILE B N 1
ATOM 1762 C CA . ILE B 1 92 ? -9.578 -8.938 6.891 1 96.81 92 ILE B CA 1
ATOM 1763 C C . ILE B 1 92 ? -9.664 -8.172 5.57 1 96.81 92 ILE B C 1
ATOM 1765 O O . ILE B 1 92 ? -10.656 -7.484 5.312 1 96.81 92 ILE B O 1
ATOM 1769 N N . TRP B 1 93 ? -8.656 -8.281 4.848 1 97.88 93 TRP B N 1
ATOM 1770 C CA . TRP B 1 93 ? -8.562 -7.672 3.525 1 97.88 93 TRP B CA 1
ATOM 1771 C C . TRP B 1 93 ? -8.289 -8.727 2.461 1 97.88 93 TRP B C 1
ATOM 1773 O O . TRP B 1 93 ? -7.652 -9.75 2.734 1 97.88 93 TRP B O 1
ATOM 1783 N N . TYR B 1 94 ? -8.719 -8.438 1.291 1 97.5 94 TYR B N 1
ATOM 1784 C CA . TYR B 1 94 ? -8.406 -9.281 0.139 1 97.5 94 TYR B CA 1
ATOM 1785 C C . TYR B 1 94 ? -7.691 -8.477 -0.942 1 97.5 94 TYR B C 1
ATOM 1787 O O . TYR B 1 94 ? -8.078 -7.348 -1.247 1 97.5 94 TYR B O 1
ATOM 1795 N N . GLU B 1 95 ? -6.594 -9.023 -1.406 1 98.38 95 GLU B N 1
ATOM 1796 C CA . GLU B 1 95 ? -6.004 -8.516 -2.643 1 98.38 95 GLU B CA 1
ATOM 1797 C C . GLU B 1 95 ? -6.715 -9.086 -3.867 1 98.38 95 GLU B C 1
ATOM 1799 O O . GLU B 1 95 ? -6.781 -10.305 -4.039 1 98.38 95 GLU B O 1
ATOM 1804 N N . ILE B 1 96 ? -7.195 -8.18 -4.688 1 98.25 96 ILE B N 1
ATOM 1805 C CA . ILE B 1 96 ? -7.965 -8.664 -5.824 1 98.25 96 ILE B CA 1
ATOM 1806 C C . ILE B 1 96 ? -7.309 -8.211 -7.125 1 98.25 96 ILE B C 1
ATOM 1808 O O . ILE B 1 96 ? -6.465 -7.316 -7.121 1 98.25 96 ILE B O 1
ATOM 1812 N N . SER B 1 97 ? -7.59 -8.867 -8.188 1 97.94 97 SER B N 1
ATOM 1813 C CA . SER B 1 97 ? -7.199 -8.523 -9.547 1 97.94 97 SER B CA 1
ATOM 1814 C C . SER B 1 97 ? -8.414 -8.438 -10.469 1 97.94 97 SER B C 1
ATOM 1816 O O . SER B 1 97 ? -9.336 -9.258 -10.367 1 97.94 97 SER B O 1
ATOM 1818 N N . ILE B 1 98 ? -8.406 -7.465 -11.195 1 96.69 98 ILE B N 1
ATOM 1819 C CA . ILE B 1 98 ? -9.445 -7.273 -12.203 1 96.69 98 ILE B CA 1
ATOM 1820 C C . ILE B 1 98 ? -8.852 -7.457 -13.602 1 96.69 98 ILE B C 1
ATOM 1822 O O . ILE B 1 98 ? -7.723 -7.035 -13.859 1 96.69 98 ILE B O 1
ATOM 1826 N N . ASP B 1 99 ? -9.664 -8.039 -14.359 1 93.5 99 ASP B N 1
ATOM 1827 C CA . ASP B 1 99 ? -9.211 -8.172 -15.742 1 93.5 99 ASP B CA 1
ATOM 1828 C C . ASP B 1 99 ? -9.172 -6.816 -16.438 1 93.5 99 ASP B C 1
ATOM 1830 O O . ASP B 1 99 ? -10.148 -6.074 -16.422 1 93.5 99 ASP B O 1
ATOM 1834 N N . SER B 1 100 ? -8.078 -6.547 -16.891 1 92.69 100 SER B N 1
ATOM 1835 C CA . SER B 1 100 ? -7.871 -5.285 -17.594 1 92.69 100 SER B CA 1
ATOM 1836 C C . SER B 1 100 ? -6.801 -5.422 -18.672 1 92.69 100 SER B C 1
ATOM 1838 O O . SER B 1 100 ? -5.742 -6.004 -18.438 1 92.69 100 SER B O 1
ATOM 1840 N N . VAL B 1 101 ? -7.047 -4.902 -19.781 1 92.38 101 VAL B N 1
ATOM 1841 C CA . VAL B 1 101 ? -6.113 -4.973 -20.906 1 92.38 101 VAL B CA 1
ATOM 1842 C C . VAL B 1 101 ? -4.871 -4.141 -20.594 1 92.38 101 VAL B C 1
ATOM 1844 O O . VAL B 1 101 ? -3.742 -4.609 -20.766 1 92.38 101 VAL B O 1
ATOM 1847 N N . GLU B 1 102 ? -5.074 -2.973 -20.094 1 94.38 102 GLU B N 1
ATOM 1848 C CA . GLU B 1 102 ? -3.971 -2.051 -19.844 1 94.38 102 GLU B CA 1
ATOM 1849 C C . GLU B 1 102 ? -3.238 -2.408 -18.547 1 94.38 102 GLU B C 1
ATOM 1851 O O . GLU B 1 102 ? -2.129 -1.929 -18.312 1 94.38 102 GLU B O 1
ATOM 1856 N N . LYS B 1 103 ? -3.85 -3.127 -17.719 1 96.81 103 LYS B N 1
ATOM 1857 C CA . LYS B 1 103 ? -3.301 -3.574 -16.438 1 96.81 103 LYS B CA 1
ATOM 1858 C C . LYS B 1 103 ? -2.93 -2.389 -15.562 1 96.81 103 LYS B C 1
ATOM 1860 O O . LYS B 1 103 ? -1.903 -2.414 -14.875 1 96.81 103 LYS B O 1
ATOM 1865 N N . ILE B 1 104 ? -3.635 -1.334 -15.742 1 97.06 104 ILE B N 1
ATOM 1866 C CA . ILE B 1 104 ? -3.469 -0.155 -14.898 1 97.06 104 ILE B CA 1
ATOM 1867 C C . ILE B 1 104 ? -4.438 -0.226 -13.727 1 97.06 104 ILE B C 1
ATOM 1869 O O . ILE B 1 104 ? -5.645 -0.385 -13.914 1 97.06 104 ILE B O 1
ATOM 1873 N N . ASN B 1 105 ? -3.904 -0.059 -12.539 1 97.25 105 ASN B N 1
ATOM 1874 C CA . ASN B 1 105 ? -4.688 -0.118 -11.312 1 97.25 105 ASN B CA 1
ATOM 1875 C C . ASN B 1 105 ? -5.625 -1.322 -11.297 1 97.25 105 ASN B C 1
ATOM 1877 O O . ASN B 1 105 ? -6.777 -1.213 -10.883 1 97.25 105 ASN B O 1
ATOM 1881 N N . SER B 1 106 ? -5.09 -2.441 -11.781 1 97.44 106 SER B N 1
ATOM 1882 C CA . SER B 1 106 ? -5.91 -3.635 -11.969 1 97.44 106 SER B CA 1
ATOM 1883 C C . SER B 1 106 ? -5.801 -4.574 -10.773 1 97.44 106 SER B C 1
ATOM 1885 O O . SER B 1 106 ? -6.41 -5.648 -10.766 1 97.44 106 SER B O 1
ATOM 1887 N N . LYS B 1 107 ? -5 -4.234 -9.828 1 98.31 107 LYS B N 1
ATOM 1888 C CA . LYS B 1 107 ? -4.895 -4.98 -8.578 1 98.31 107 LYS B CA 1
ATOM 1889 C C . LYS B 1 107 ? -4.949 -4.043 -7.375 1 98.31 107 LYS B C 1
ATOM 1891 O O . LYS B 1 107 ? -4.574 -2.873 -7.473 1 98.31 107 LYS B O 1
ATOM 1896 N N . GLY B 1 108 ? -5.344 -4.562 -6.293 1 98.31 108 GLY B N 1
ATOM 1897 C CA . GLY B 1 108 ? -5.438 -3.797 -5.059 1 98.31 108 GLY B CA 1
ATOM 1898 C C . GLY B 1 108 ? -6.164 -4.539 -3.951 1 98.31 108 GLY B C 1
ATOM 1899 O O . GLY B 1 108 ? -6.367 -5.75 -4.039 1 98.31 108 GLY B O 1
ATOM 1900 N N . TRP B 1 109 ? -6.488 -3.742 -2.912 1 98.38 109 TRP B N 1
ATOM 1901 C CA . TRP B 1 109 ? -7.016 -4.363 -1.702 1 98.38 109 TRP B CA 1
ATOM 1902 C C . TRP B 1 109 ? -8.414 -3.84 -1.385 1 98.38 109 TRP B C 1
ATOM 1904 O O . TRP B 1 109 ? -8.672 -2.641 -1.507 1 98.38 109 TRP B O 1
ATOM 1914 N N . ILE B 1 110 ? -9.234 -4.727 -0.984 1 97.94 110 ILE B N 1
ATOM 1915 C CA . ILE B 1 110 ? -10.57 -4.379 -0.505 1 97.94 110 ILE B CA 1
ATOM 1916 C C . ILE B 1 110 ? -10.836 -5.074 0.829 1 97.94 110 ILE B C 1
ATOM 1918 O O . ILE B 1 110 ? -10.289 -6.145 1.099 1 97.94 110 ILE B O 1
ATOM 1922 N N . GLN B 1 111 ? -11.703 -4.434 1.601 1 96.44 111 GLN B N 1
ATOM 1923 C CA . GLN B 1 111 ? -12.094 -5.062 2.857 1 96.44 111 GLN B CA 1
ATOM 1924 C C . GLN B 1 111 ? -13.039 -6.234 2.613 1 96.44 111 GLN B C 1
ATOM 1926 O O . GLN B 1 111 ? -13.805 -6.23 1.648 1 96.44 111 GLN B O 1
ATOM 1931 N N . SER B 1 112 ? -13.039 -7.152 3.506 1 95.62 112 SER B N 1
ATOM 1932 C CA . SER B 1 112 ? -13.789 -8.391 3.346 1 95.62 112 SER B CA 1
ATOM 1933 C C . SER B 1 112 ? -15.289 -8.125 3.285 1 95.62 112 SER B C 1
ATOM 1935 O O . SER B 1 112 ? -16.031 -8.875 2.654 1 95.62 112 SER B O 1
ATOM 1937 N N . LYS B 1 113 ? -15.703 -7.09 3.893 1 94.94 113 LYS B N 1
ATOM 1938 C CA . LYS B 1 113 ? -17.141 -6.809 3.967 1 94.94 113 LYS B CA 1
ATOM 1939 C C . LYS B 1 113 ? -17.703 -6.48 2.588 1 94.94 113 LYS B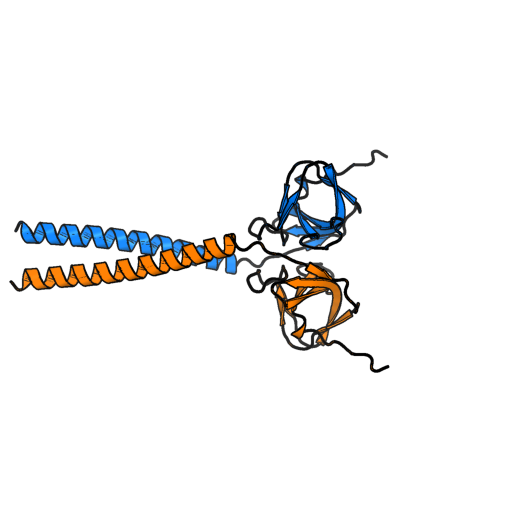 C 1
ATOM 1941 O O . LYS B 1 113 ? -18.922 -6.508 2.389 1 94.94 113 LYS B O 1
ATOM 1946 N N . TYR B 1 114 ? -16.891 -6.25 1.615 1 96 114 TYR B N 1
ATOM 1947 C CA . TYR B 1 114 ? -17.359 -5.816 0.306 1 96 114 TYR B CA 1
ATOM 1948 C C . TYR B 1 114 ? -17.406 -6.98 -0.673 1 96 114 TYR B C 1
ATOM 1950 O O . TYR B 1 114 ? -17.75 -6.805 -1.843 1 96 114 TYR B O 1
ATOM 1958 N N . ILE B 1 115 ? -16.953 -8.117 -0.282 1 92.81 115 ILE B N 1
ATOM 1959 C CA . ILE B 1 115 ? -16.953 -9.266 -1.179 1 92.81 115 ILE B CA 1
ATOM 1960 C C . ILE B 1 115 ? -18.125 -10.188 -0.83 1 92.81 115 ILE B C 1
ATOM 1962 O O . ILE B 1 115 ? -18.516 -10.297 0.337 1 92.81 115 ILE B O 1
ATOM 1966 N N . GLU B 1 116 ? -18.656 -10.852 -1.85 1 84.75 116 GLU B N 1
ATOM 1967 C CA . GLU B 1 116 ? -19.719 -11.828 -1.655 1 84.75 116 GLU B CA 1
ATOM 1968 C C . GLU B 1 116 ? -19.156 -13.203 -1.316 1 84.75 116 GLU B C 1
ATOM 1970 O O . GLU B 1 116 ? -18.297 -13.719 -2.033 1 84.75 116 GLU B O 1
ATOM 1975 N N . ILE B 1 117 ? -19.172 -13.703 -0.115 1 73.81 117 ILE B N 1
ATOM 1976 C CA . ILE B 1 117 ? -18.688 -15.031 0.235 1 73.81 117 ILE B CA 1
ATOM 1977 C C . ILE B 1 117 ? -19.797 -16.062 0.033 1 73.81 117 ILE B C 1
ATOM 1979 O O . ILE B 1 117 ? -20.891 -15.922 0.587 1 73.81 117 ILE B O 1
ATOM 1983 N N . ASN B 1 118 ? -19.859 -16.562 -1.21 1 62.34 118 ASN B N 1
ATOM 1984 C CA . ASN B 1 118 ? -20.859 -17.625 -1.389 1 62.34 118 ASN B CA 1
ATOM 1985 C C . ASN B 1 118 ? -20.562 -18.828 -0.493 1 62.34 118 ASN B C 1
ATOM 1987 O O . ASN B 1 118 ? -19.469 -19.375 -0.536 1 62.34 118 ASN B O 1
ATOM 1991 N N . LEU B 1 119 ? -20.875 -18.844 0.75 1 53.12 119 LEU B N 1
ATOM 1992 C CA . LEU B 1 119 ? -20.859 -20.078 1.526 1 53.12 119 LEU B CA 1
ATOM 1993 C C . LEU B 1 119 ? -21.562 -21.203 0.782 1 53.12 119 LEU B C 1
ATOM 1995 O O . LEU B 1 119 ? -22.719 -21.047 0.378 1 53.12 119 LEU B O 1
ATOM 1999 N N . SER B 1 120 ? -20.875 -21.797 -0.229 1 46.97 120 SER B N 1
ATOM 2000 C CA . SER B 1 120 ? -21.484 -23.047 -0.698 1 46.97 120 SER B CA 1
ATOM 2001 C C . SER B 1 120 ? -22.031 -23.859 0.463 1 46.97 120 SER B C 1
ATOM 2003 O O . SER B 1 120 ? -21.328 -24.141 1.43 1 46.97 120 SER B O 1
ATOM 2005 N N . ASP B 1 121 ? -23.266 -23.688 0.828 1 43.19 121 ASP B N 1
ATOM 2006 C CA . ASP B 1 121 ? -24.062 -24.703 1.525 1 43.19 121 ASP B CA 1
ATOM 2007 C C . ASP B 1 121 ? -23.844 -26.094 0.921 1 43.19 121 ASP B C 1
ATOM 2009 O O . ASP B 1 121 ? -24.219 -26.328 -0.227 1 43.19 121 ASP B O 1
ATOM 2013 N N . ASP B 1 122 ? -22.656 -26.688 0.937 1 33.44 122 ASP B N 1
ATOM 2014 C CA . ASP B 1 122 ? -22.938 -28.109 0.965 1 33.44 122 ASP B CA 1
ATOM 2015 C C . ASP B 1 122 ? -23.641 -28.516 2.258 1 33.44 122 ASP B C 1
ATOM 2017 O O . ASP B 1 122 ? -23.359 -27.969 3.324 1 33.44 122 ASP B O 1
#

Solvent-accessible surface area (backbone atoms only — not comparable to full-atom values): 13203 Å² total; per-residue (Å²): 110,66,66,60,50,52,51,52,48,53,46,49,54,51,51,50,53,44,50,53,50,50,48,54,46,51,50,50,51,47,49,52,47,49,58,67,59,54,78,66,59,41,35,55,42,84,59,94,56,58,59,42,34,27,61,42,66,41,64,30,15,60,30,83,44,92,87,40,60,70,58,51,75,44,51,53,64,42,67,36,36,44,75,39,24,33,38,34,92,90,36,53,28,32,30,36,36,42,92,50,92,76,26,56,61,28,57,29,18,33,56,51,88,39,47,50,77,76,73,76,80,120,112,67,65,59,51,52,50,52,48,53,47,51,54,52,50,51,52,45,49,54,51,49,48,52,47,50,50,51,51,48,48,51,49,49,57,67,59,54,77,66,62,40,34,54,41,84,59,92,57,59,58,44,33,28,60,42,67,42,65,29,15,61,30,81,43,91,86,40,59,69,59,51,73,43,54,53,63,42,67,34,36,44,76,38,25,32,38,36,92,90,37,53,28,32,31,35,36,40,92,49,93,76,26,55,60,28,58,29,18,33,55,52,88,37,47,48,76,77,72,74,78,122

Radius of gyration: 25.42 Å; Cα contacts (8 Å, |Δi|>4): 412; chains: 2; bounding box: 48×86×52 Å

Sequence (244 aa):
MYMFYYFNNKIAVQKRQIFVLKKQYNDFKNEKMSFAKEKIEIKYITPSISSTTIYTNCNLFISPLKSSPLLCTLEKGTYVTIIDSAEVNNEIWYEISIDSVEKINSKGWIQSKYIEINLSDDMYMFYYFNNKIAVQKRQIFVLKKQYNDFKNEKMSFAKEKIEIKYITPSISSTTIYTNCNLFISPLKSSPLLCTLEKGTYVTIIDSAEVNNEIWYEISIDSVEKINSKGWIQSKYIEINLSDD

pLDDT: mean 86.95, std 13.94, range [33.12, 98.38]

Organism: Clostridium tetani (strain Massachusetts / E88) (NCBI:txid212717)

InterPro domains:
  IPR003646 SH3-like domain, bacterial-type [PF08239] (59-116)
  IPR003646 SH3-like domain, bacterial-type [PS51781] (48-119)

Secondary structure (DSSP, 8-state):
-HHHHHHHHHHHHHHHHHHHHHHHHHHHHHHHHHHHHS----EEE--S-SEEEBSS-EEEESSS-TTSPEEEEE-TT-EEEEEEEEEETTEEEEEEE---SS-BS-EEEEEGGGB-------/-HHHHHHHHHHHHHHHHHHHHHHHHHHHHHHHHHHHHS----EEE--S-SEEEBSS-EEEESSS-TTSPEEEEE-TT-EEEEEEEEEETTEEEEEEE---SS-BS-EEEEEGGGB-------

Nearest PDB structures (foldseek):
  6biq-assembly4_C  TM=8.071E-01  e=7.197E-02  Trichomonas vaginalis
  6bio-assembly1_A  TM=8.616E-01  e=1.362E-01  Trichomonas vaginalis
  7aqh-assembly7_E  TM=6.181E-01  e=2.236E-02  Staphylococcus phage 2638A
  6rk4-assembly1_A  TM=6.959E-01  e=4.705E-02  Staphylococcus simulans
  5nmy-assembly1_A  TM=6.090E-01  e=1.514E-01  Staphylococcus simulans